Protein AF-A0A0G0YLF1-F1 (afdb_monomer)

Structure (mmCIF, N/CA/C/O backbone):
data_AF-A0A0G0YLF1-F1
#
_entry.id   AF-A0A0G0YLF1-F1
#
loop_
_atom_site.group_PDB
_atom_site.id
_atom_site.type_symbol
_atom_site.label_atom_id
_atom_site.label_alt_id
_atom_site.label_comp_id
_atom_site.label_asym_id
_atom_site.label_entity_id
_atom_site.label_seq_id
_atom_site.pdbx_PDB_ins_code
_atom_site.Cartn_x
_atom_site.Cartn_y
_atom_site.Cartn_z
_atom_site.occupancy
_atom_site.B_iso_or_equiv
_atom_site.auth_seq_id
_atom_site.auth_comp_id
_atom_site.auth_asym_id
_atom_site.auth_atom_id
_atom_site.pdbx_PDB_model_num
ATOM 1 N N . MET A 1 1 ? 3.697 -9.832 32.580 1.00 38.31 1 MET A N 1
ATOM 2 C CA . MET A 1 1 ? 2.593 -10.739 32.196 1.00 38.31 1 MET A CA 1
ATOM 3 C C . MET A 1 1 ? 3.202 -11.856 31.353 1.00 38.31 1 MET A C 1
ATOM 5 O O . MET A 1 1 ? 3.636 -11.582 30.245 1.00 38.31 1 MET A O 1
ATOM 9 N N . LYS A 1 2 ? 3.396 -13.063 31.906 1.00 32.56 2 LYS A N 1
ATOM 10 C CA . LYS A 1 2 ? 3.964 -14.202 31.157 1.00 32.56 2 LYS A CA 1
ATOM 11 C C . LYS A 1 2 ? 2.883 -14.736 30.212 1.00 32.56 2 LYS A C 1
ATOM 13 O O . LYS A 1 2 ? 1.853 -15.202 30.688 1.00 32.56 2 LYS A O 1
ATOM 18 N N . ILE A 1 3 ? 3.102 -14.642 28.903 1.00 41.75 3 ILE A N 1
ATOM 19 C CA . ILE A 1 3 ? 2.223 -15.249 27.898 1.00 41.75 3 ILE A CA 1
ATOM 20 C C . ILE A 1 3 ? 2.477 -16.760 27.949 1.00 41.75 3 ILE A C 1
ATOM 22 O O . ILE A 1 3 ? 3.560 -17.219 27.593 1.00 41.75 3 ILE A O 1
ATOM 26 N N . MET A 1 4 ? 1.515 -17.530 28.461 1.00 40.41 4 MET A N 1
ATOM 27 C CA . MET A 1 4 ? 1.579 -18.992 28.411 1.00 40.41 4 MET A CA 1
ATOM 28 C C . MET A 1 4 ? 1.277 -19.470 26.981 1.00 40.41 4 MET A C 1
ATOM 30 O O . MET A 1 4 ? 0.369 -18.928 26.344 1.00 40.41 4 MET A O 1
ATOM 34 N N . PRO A 1 5 ? 2.007 -20.464 26.446 1.00 47.06 5 PRO A N 1
ATOM 35 C CA . PRO A 1 5 ? 1.764 -20.965 25.101 1.00 47.06 5 PRO A CA 1
ATOM 36 C C . PRO A 1 5 ? 0.442 -21.739 25.060 1.00 47.06 5 PRO A C 1
ATOM 38 O O . PRO A 1 5 ? 0.290 -22.783 25.689 1.00 47.06 5 PRO A O 1
ATOM 41 N N . ASN A 1 6 ? -0.519 -21.209 24.307 1.00 60.34 6 ASN A N 1
ATOM 42 C CA . ASN A 1 6 ? -1.826 -21.824 24.115 1.00 60.34 6 ASN A CA 1
ATOM 43 C C . ASN A 1 6 ? -1.687 -23.057 23.195 1.00 60.34 6 ASN A C 1
ATOM 45 O O . ASN A 1 6 ? -1.236 -22.930 22.050 1.00 60.34 6 ASN A O 1
ATOM 49 N N . GLN A 1 7 ? -2.036 -24.244 23.702 1.00 57.00 7 GLN A N 1
ATOM 50 C CA . GLN A 1 7 ? -1.986 -25.534 22.996 1.00 57.00 7 GLN A CA 1
ATOM 51 C C . GLN A 1 7 ? -3.247 -25.775 22.147 1.00 57.00 7 GLN A C 1
ATOM 53 O O . GLN A 1 7 ? -3.892 -26.811 22.261 1.00 57.00 7 GLN A O 1
ATOM 58 N N . ASN A 1 8 ? -3.619 -24.826 21.286 1.00 60.19 8 ASN A N 1
ATOM 59 C CA . ASN A 1 8 ? -4.692 -25.053 20.316 1.00 60.19 8 ASN A CA 1
ATOM 60 C C . ASN A 1 8 ? -4.124 -25.429 18.948 1.00 60.19 8 ASN A C 1
ATO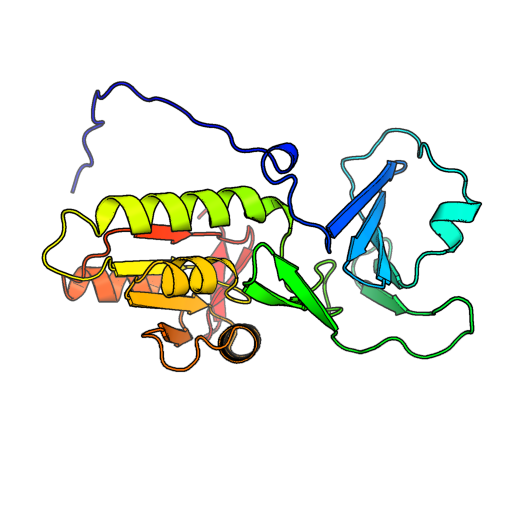M 62 O O . ASN A 1 8 ? -3.110 -24.882 18.516 1.00 60.19 8 ASN A O 1
ATOM 66 N N . ASN A 1 9 ? -4.808 -26.371 18.295 1.00 60.66 9 ASN A N 1
ATOM 67 C CA . ASN A 1 9 ? -4.531 -26.925 16.973 1.00 60.66 9 ASN A CA 1
ATOM 68 C C . ASN A 1 9 ? -4.180 -25.807 15.969 1.00 60.66 9 ASN A C 1
ATOM 70 O O . ASN A 1 9 ? -5.053 -25.069 15.508 1.00 60.66 9 ASN A O 1
ATOM 74 N N . ARG A 1 10 ? -2.884 -25.620 15.690 1.00 66.56 10 ARG A N 1
ATOM 75 C CA . ARG A 1 10 ? -2.397 -24.513 14.858 1.00 66.56 10 ARG A CA 1
ATOM 76 C C . ARG A 1 10 ? -2.585 -24.871 13.391 1.00 66.56 10 ARG A C 1
ATOM 78 O O . ARG A 1 10 ? -1.726 -25.508 12.791 1.00 66.56 10 ARG A O 1
ATOM 85 N N . GLN A 1 11 ? -3.694 -24.442 12.802 1.00 75.25 11 GLN A N 1
ATOM 86 C CA . GLN A 1 11 ? -3.837 -24.464 11.351 1.00 75.25 11 GLN A CA 1
ATOM 87 C C . GLN A 1 11 ? -3.086 -23.266 10.758 1.00 75.25 11 GLN A C 1
ATOM 89 O O . GLN A 1 11 ? -3.479 -22.118 10.961 1.00 75.25 11 GLN A O 1
ATOM 94 N N . ILE A 1 12 ? -2.005 -23.530 10.026 1.00 77.44 12 ILE A N 1
ATOM 95 C CA . ILE A 1 12 ? -1.283 -22.508 9.261 1.00 77.44 12 ILE A CA 1
ATOM 96 C C . ILE A 1 12 ? -1.930 -22.422 7.878 1.00 77.44 12 ILE A C 1
ATOM 98 O O . ILE A 1 12 ? -2.001 -23.420 7.162 1.00 77.44 12 ILE A O 1
ATOM 102 N N . LYS A 1 13 ? -2.410 -21.233 7.504 1.00 77.94 13 LYS A N 1
ATOM 103 C CA . LYS A 1 13 ? -2.852 -20.932 6.137 1.00 77.94 13 LYS A CA 1
ATOM 104 C C . LYS A 1 13 ? -1.801 -20.061 5.461 1.00 77.94 13 LYS A C 1
ATOM 106 O O . LYS A 1 13 ? -1.400 -19.046 6.022 1.00 77.94 13 LYS A O 1
ATOM 111 N N . ILE A 1 14 ? -1.376 -20.470 4.271 1.00 80.88 14 ILE A N 1
ATOM 112 C CA . ILE A 1 14 ? -0.457 -19.715 3.417 1.00 80.88 14 ILE A CA 1
ATOM 113 C C . ILE A 1 14 ? -1.285 -19.154 2.265 1.00 80.88 14 ILE A C 1
ATOM 115 O O . ILE A 1 14 ? -2.036 -19.899 1.640 1.00 80.88 14 ILE A O 1
ATOM 119 N N . PHE A 1 15 ? -1.158 -17.855 2.013 1.00 78.94 15 PHE A N 1
ATOM 120 C CA . PHE A 1 15 ? -1.841 -17.159 0.925 1.00 78.94 15 PHE A CA 1
ATOM 121 C C . PHE A 1 15 ? -0.838 -16.843 -0.186 1.00 78.94 15 PHE A C 1
ATOM 123 O O . PHE A 1 15 ? 0.311 -16.500 0.102 1.00 78.94 15 PHE A O 1
ATOM 130 N N . CYS A 1 16 ? -1.245 -16.956 -1.449 1.00 75.88 16 CYS A N 1
ATOM 131 C CA . CYS A 1 16 ? -0.395 -16.661 -2.600 1.00 75.88 16 CYS A CA 1
ATOM 132 C C . CYS A 1 16 ? -1.143 -15.792 -3.608 1.00 75.88 16 CYS A C 1
ATOM 134 O O . CYS A 1 16 ? -2.290 -16.078 -3.907 1.00 75.88 16 CYS A O 1
ATOM 136 N N . LEU A 1 17 ? -0.494 -14.804 -4.234 1.00 72.88 17 LEU A N 1
ATOM 137 C CA . LEU A 1 17 ? -1.168 -13.878 -5.164 1.00 72.88 17 LEU A CA 1
ATOM 138 C C . LEU A 1 17 ? -1.969 -14.566 -6.290 1.00 72.88 17 LEU A C 1
ATOM 140 O O . LEU A 1 17 ? -3.002 -14.052 -6.703 1.00 72.88 17 LEU A O 1
ATOM 144 N N . LYS A 1 18 ? -1.550 -15.758 -6.738 1.00 71.12 18 LYS A N 1
ATOM 145 C CA . LYS A 1 18 ? -2.303 -16.600 -7.692 1.00 71.12 18 LYS A CA 1
ATOM 146 C C . LYS A 1 18 ? -3.741 -16.928 -7.250 1.00 71.12 18 LYS A C 1
ATOM 148 O O . LYS A 1 18 ? -4.551 -17.349 -8.075 1.00 71.12 18 LYS A O 1
ATOM 153 N N . ASP A 1 19 ? -4.038 -16.760 -5.966 1.00 68.38 19 ASP A N 1
ATOM 154 C CA . ASP A 1 19 ? -5.351 -16.960 -5.363 1.00 68.38 19 ASP A CA 1
ATOM 155 C C . ASP A 1 19 ? -6.269 -15.733 -5.584 1.00 68.38 19 ASP A C 1
ATOM 157 O O . ASP A 1 19 ? -7.488 -15.870 -5.534 1.00 68.38 19 ASP A O 1
ATOM 161 N N . SER A 1 20 ? -5.714 -14.563 -5.936 1.00 71.38 20 SER A N 1
ATOM 162 C CA . SER A 1 20 ? -6.434 -13.334 -6.315 1.00 71.38 20 SER A CA 1
ATOM 163 C C . SER A 1 20 ? -6.420 -13.125 -7.835 1.00 71.38 20 SER A C 1
ATOM 165 O O . SER A 1 20 ? -5.831 -12.179 -8.356 1.00 71.38 20 SER A O 1
ATOM 167 N N . LYS A 1 21 ? -7.096 -14.016 -8.571 1.00 73.75 21 LYS A N 1
ATOM 168 C CA . LYS A 1 21 ? -7.142 -14.015 -10.052 1.00 73.75 21 LYS A CA 1
ATOM 169 C C . LYS A 1 21 ? -7.851 -12.805 -10.676 1.00 73.75 21 LYS A C 1
ATOM 171 O O . LYS A 1 21 ? -7.793 -12.624 -11.888 1.00 73.75 21 LYS A O 1
ATOM 176 N N . ASP A 1 22 ? -8.517 -11.990 -9.864 1.00 83.62 22 ASP A N 1
ATOM 177 C CA . ASP A 1 22 ? -9.385 -10.902 -10.324 1.00 83.62 22 ASP A CA 1
ATOM 178 C C . ASP A 1 22 ? -8.664 -9.555 -10.474 1.00 83.62 22 ASP A C 1
ATOM 180 O O . ASP A 1 22 ? -9.296 -8.556 -10.827 1.00 83.62 22 ASP A O 1
ATOM 184 N N . PHE A 1 23 ? -7.357 -9.484 -10.195 1.00 92.31 23 PHE A N 1
ATOM 185 C CA . PHE A 1 23 ? -6.623 -8.221 -10.242 1.00 92.31 23 PHE A CA 1
ATOM 186 C C . PHE A 1 23 ? -6.224 -7.839 -11.670 1.00 92.31 23 PHE A C 1
ATOM 188 O O . PHE A 1 23 ? -5.067 -7.918 -12.050 1.00 92.31 23 PHE A O 1
ATOM 195 N N . ARG A 1 24 ? -7.203 -7.383 -12.457 1.00 92.50 24 ARG A N 1
ATOM 196 C CA . ARG A 1 24 ? -7.026 -7.042 -13.880 1.00 92.50 24 ARG A CA 1
ATOM 197 C C . ARG A 1 24 ? -6.024 -5.921 -14.138 1.00 92.50 24 ARG A C 1
ATOM 199 O O . ARG A 1 24 ? -5.347 -5.948 -15.159 1.00 92.50 24 ARG A O 1
ATOM 206 N N . ASP A 1 25 ? -5.916 -4.967 -13.219 1.00 95.81 25 ASP A N 1
ATOM 207 C CA . ASP A 1 25 ? -4.983 -3.854 -13.379 1.00 95.81 25 ASP A CA 1
ATOM 208 C C . ASP A 1 25 ? -3.547 -4.222 -12.971 1.00 95.81 25 ASP A C 1
ATOM 210 O O . ASP A 1 25 ? -2.652 -3.400 -13.126 1.00 95.81 25 ASP A O 1
ATOM 214 N N . TYR A 1 26 ? -3.273 -5.426 -12.461 1.00 96.38 26 TYR A N 1
ATOM 215 C CA . TYR A 1 26 ? -1.907 -5.864 -12.173 1.00 96.38 26 TYR A CA 1
ATOM 216 C C . TYR A 1 26 ? -1.573 -7.176 -12.871 1.00 96.38 26 TYR A C 1
ATOM 218 O O . TYR A 1 26 ? -2.315 -8.150 -12.798 1.00 96.38 26 TYR A O 1
ATOM 226 N N . GLU A 1 27 ? -0.391 -7.236 -13.474 1.00 95.06 27 GLU A N 1
ATOM 227 C CA . GLU A 1 27 ? 0.108 -8.461 -14.086 1.00 95.06 27 GLU A CA 1
ATOM 228 C C . GLU A 1 27 ? 1.621 -8.567 -13.903 1.00 95.06 27 GLU A C 1
ATOM 230 O O . GLU A 1 27 ? 2.354 -7.612 -14.160 1.00 95.06 27 GLU A O 1
ATOM 235 N N . LEU A 1 28 ? 2.106 -9.737 -13.487 1.00 95.38 28 LEU A N 1
ATOM 236 C CA . LEU A 1 28 ? 3.524 -10.075 -13.578 1.00 95.38 28 LEU A CA 1
ATOM 237 C C . LEU A 1 28 ? 3.761 -10.729 -14.943 1.00 95.38 28 LEU A C 1
ATOM 239 O O . LEU A 1 28 ? 3.344 -11.864 -15.154 1.00 95.38 28 LEU A O 1
ATOM 243 N N . LEU A 1 29 ? 4.405 -10.002 -15.855 1.00 96.69 29 LEU A N 1
ATOM 244 C CA . LEU A 1 29 ? 4.580 -10.408 -17.252 1.00 96.69 29 LEU A CA 1
ATOM 245 C C . LEU A 1 29 ? 5.758 -11.371 -17.426 1.00 96.69 29 LEU A C 1
ATOM 247 O O . LEU A 1 29 ? 5.640 -12.376 -18.119 1.00 96.69 29 LEU A O 1
ATOM 251 N N . ASP A 1 30 ? 6.899 -11.058 -16.810 1.00 98.12 30 ASP A N 1
ATOM 252 C CA . ASP A 1 30 ? 8.111 -11.879 -16.881 1.00 98.12 30 ASP A CA 1
ATOM 253 C C . ASP A 1 30 ? 9.044 -11.577 -15.704 1.00 98.12 30 ASP A C 1
ATOM 255 O O . ASP A 1 30 ? 8.975 -10.519 -15.069 1.00 98.12 30 ASP A O 1
ATOM 259 N N . THR A 1 31 ? 9.946 -12.508 -15.418 1.00 97.94 31 THR A N 1
ATOM 260 C CA . THR A 1 31 ? 11.012 -12.340 -14.429 1.00 97.94 31 THR A CA 1
ATOM 261 C C . THR A 1 31 ? 12.287 -12.993 -14.929 1.00 97.94 31 THR A C 1
ATOM 263 O O . THR A 1 31 ? 12.246 -14.011 -15.614 1.00 97.94 31 THR A O 1
ATOM 266 N N . GLY A 1 32 ? 13.427 -12.431 -14.554 1.00 97.56 32 GLY A N 1
ATOM 267 C CA . GLY A 1 32 ? 14.721 -13.028 -14.836 1.00 97.56 32 GLY A CA 1
ATOM 268 C C . GLY A 1 32 ? 15.841 -12.003 -14.859 1.00 97.56 32 GLY A C 1
ATOM 269 O O . GLY A 1 32 ? 15.611 -10.795 -14.948 1.00 97.56 32 GLY A O 1
ATOM 270 N N . ASP A 1 33 ? 17.067 -12.506 -14.774 1.00 96.62 33 ASP A N 1
ATOM 271 C CA . ASP A 1 33 ? 18.310 -11.746 -14.721 1.00 96.62 33 ASP A CA 1
ATOM 272 C C . ASP A 1 33 ? 18.273 -10.628 -13.654 1.00 96.62 33 ASP A C 1
ATOM 274 O O . ASP A 1 33 ? 18.774 -9.524 -13.867 1.00 96.62 33 ASP A O 1
ATOM 278 N N . GLY A 1 34 ? 17.664 -10.914 -12.497 1.00 95.44 34 GLY A N 1
ATOM 279 C CA . GLY A 1 34 ? 17.545 -9.993 -11.363 1.00 95.44 34 GLY A CA 1
ATOM 280 C C . GLY A 1 34 ? 16.494 -8.890 -11.535 1.00 95.44 34 GLY A C 1
ATOM 281 O O . GLY A 1 34 ? 16.509 -7.902 -10.795 1.00 95.44 34 GLY A O 1
ATOM 282 N N . GLU A 1 35 ? 15.596 -9.014 -12.513 1.00 96.06 35 GLU A N 1
ATOM 283 C CA . GLU A 1 35 ? 14.547 -8.038 -12.806 1.00 96.06 35 GLU A CA 1
ATOM 284 C C . GLU A 1 35 ? 13.167 -8.695 -12.907 1.00 96.06 35 GLU A C 1
ATOM 286 O O . GLU A 1 35 ? 13.022 -9.899 -13.133 1.00 96.06 35 GLU A O 1
ATOM 291 N N . LYS A 1 36 ? 12.132 -7.867 -12.781 1.00 97.06 36 LYS A N 1
ATOM 292 C CA . LYS A 1 36 ? 10.752 -8.223 -13.097 1.00 97.06 36 LYS A CA 1
ATOM 293 C C . LYS A 1 36 ? 10.113 -7.194 -14.018 1.00 97.06 36 LYS A C 1
ATOM 295 O O . LYS A 1 36 ? 10.380 -5.996 -13.883 1.00 97.06 36 LYS A O 1
ATOM 300 N N . LEU A 1 37 ? 9.284 -7.689 -14.929 1.00 97.75 37 LEU A N 1
ATOM 301 C CA . LEU A 1 37 ? 8.464 -6.924 -15.857 1.00 97.75 37 LEU A CA 1
ATOM 302 C C . LEU A 1 37 ? 7.009 -7.032 -15.399 1.00 97.75 37 LEU A C 1
ATOM 304 O O . LEU A 1 37 ? 6.465 -8.129 -15.301 1.00 97.75 37 LEU A O 1
ATOM 308 N N . GLU A 1 38 ? 6.386 -5.904 -15.086 1.00 97.38 38 GLU A N 1
ATOM 309 C CA . GLU A 1 38 ? 5.057 -5.869 -14.473 1.00 97.38 38 GLU A CA 1
ATOM 310 C C . GLU A 1 38 ? 4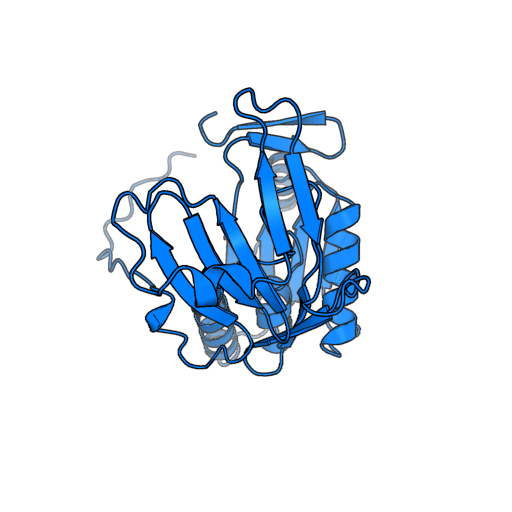.168 -4.822 -15.139 1.00 97.38 38 GLU A C 1
ATOM 312 O O . GLU A 1 38 ? 4.616 -3.712 -15.423 1.00 97.38 38 GLU A O 1
ATOM 317 N N . ARG A 1 39 ? 2.889 -5.145 -15.324 1.00 96.31 39 ARG A N 1
ATOM 318 C CA . ARG A 1 39 ? 1.848 -4.201 -15.725 1.00 96.31 39 ARG A CA 1
ATOM 319 C C . ARG A 1 39 ? 1.162 -3.626 -14.493 1.00 96.31 39 ARG A C 1
ATOM 321 O O . ARG A 1 39 ? 0.797 -4.360 -13.579 1.00 96.31 39 ARG A O 1
ATOM 328 N N . PHE A 1 40 ? 0.969 -2.315 -14.503 1.00 96.25 40 PHE A N 1
ATOM 329 C CA . PHE A 1 40 ? 0.200 -1.556 -13.528 1.00 96.25 40 PHE A CA 1
ATOM 330 C C . PHE A 1 40 ? -0.793 -0.661 -14.281 1.00 96.25 40 PHE A C 1
ATOM 332 O O . PHE A 1 40 ? -0.469 0.464 -14.665 1.00 96.25 40 PHE A O 1
ATOM 339 N N . GLY A 1 41 ? -1.996 -1.172 -14.516 1.00 94.62 41 GLY A N 1
ATOM 340 C CA . GLY A 1 41 ? -3.032 -0.550 -15.324 1.00 94.62 41 GLY A CA 1
ATOM 341 C C . GLY A 1 41 ? -2.555 -0.396 -16.764 1.00 94.62 41 GLY A C 1
ATOM 342 O O . GLY A 1 41 ? -2.253 -1.372 -17.451 1.00 94.62 41 GLY A O 1
ATOM 343 N N . LEU A 1 42 ? -2.446 0.854 -17.206 1.00 90.94 42 LEU A N 1
ATOM 344 C CA . LEU A 1 42 ? -2.037 1.192 -18.570 1.00 90.94 42 LEU A CA 1
ATOM 345 C C . LEU A 1 42 ? -0.525 1.094 -18.809 1.00 90.94 42 LEU A C 1
ATOM 347 O O . LEU A 1 42 ? -0.114 1.099 -19.964 1.00 90.94 42 LEU A O 1
ATOM 351 N N . TYR A 1 43 ? 0.289 1.012 -17.753 1.00 94.00 43 TYR A N 1
ATOM 352 C CA . TYR A 1 43 ? 1.741 1.146 -17.861 1.00 94.00 43 TYR A CA 1
ATOM 353 C C . TYR A 1 43 ? 2.483 -0.144 -17.528 1.00 94.00 43 TYR A C 1
ATOM 355 O O . TYR A 1 43 ? 2.077 -0.903 -16.645 1.00 94.00 43 TYR A O 1
ATOM 363 N N . ILE A 1 44 ? 3.612 -0.359 -18.192 1.00 95.00 44 ILE A N 1
ATOM 364 C CA . ILE A 1 44 ? 4.524 -1.479 -17.976 1.00 95.00 44 ILE A CA 1
ATOM 365 C C . ILE A 1 44 ? 5.815 -0.971 -17.330 1.00 95.00 44 ILE A C 1
ATOM 367 O O . ILE A 1 44 ? 6.412 0.013 -17.764 1.00 95.00 44 ILE A O 1
ATOM 371 N N . PHE A 1 45 ? 6.283 -1.666 -16.298 1.00 95.44 45 PHE A N 1
ATOM 372 C CA . PHE A 1 45 ? 7.464 -1.287 -15.537 1.00 95.44 45 PHE A CA 1
ATOM 373 C C . PHE A 1 45 ? 8.480 -2.414 -15.420 1.00 95.44 45 PHE A C 1
ATOM 375 O O . PHE A 1 45 ? 8.133 -3.556 -15.127 1.00 95.44 45 PHE A O 1
ATOM 382 N N . VAL A 1 46 ? 9.758 -2.053 -15.543 1.00 95.81 46 VAL A N 1
ATOM 383 C CA . VAL A 1 46 ? 10.892 -2.895 -15.157 1.00 95.81 46 VAL A CA 1
ATOM 384 C C . VAL A 1 46 ? 11.380 -2.478 -13.776 1.00 95.81 46 VAL A C 1
ATOM 386 O O . VAL A 1 46 ? 11.742 -1.316 -13.550 1.00 95.81 46 VAL A O 1
ATOM 389 N N . ARG A 1 47 ? 11.425 -3.430 -12.843 1.00 95.25 47 ARG A N 1
ATOM 390 C CA . ARG A 1 47 ? 11.905 -3.207 -11.473 1.00 95.25 47 ARG A CA 1
ATOM 391 C C . ARG A 1 47 ? 12.954 -4.244 -11.067 1.00 95.25 47 ARG A C 1
ATOM 393 O O . ARG A 1 47 ? 12.886 -5.376 -11.542 1.00 95.25 47 ARG A O 1
ATOM 400 N N . PRO A 1 48 ? 13.890 -3.895 -10.164 1.00 93.19 48 PRO A N 1
ATOM 401 C CA . PRO A 1 48 ? 14.780 -4.874 -9.553 1.00 93.19 48 PRO A CA 1
ATOM 402 C C . PRO A 1 48 ? 13.994 -5.957 -8.815 1.00 93.19 48 PRO A C 1
ATOM 404 O O . PRO A 1 48 ? 13.037 -5.657 -8.091 1.00 93.19 48 PRO A O 1
ATOM 407 N N . TYR A 1 49 ? 14.423 -7.198 -9.000 1.00 93.50 49 TYR A N 1
ATOM 408 C CA . TYR A 1 49 ? 13.940 -8.362 -8.279 1.00 93.50 49 TYR A CA 1
ATOM 409 C C . TYR A 1 49 ? 15.088 -9.361 -8.142 1.00 93.50 49 TYR A C 1
ATOM 411 O O . TYR A 1 49 ? 15.277 -10.244 -8.974 1.00 93.50 49 TYR A O 1
ATOM 419 N N . GLU A 1 50 ? 15.902 -9.151 -7.110 1.00 92.50 50 GLU A N 1
ATOM 420 C CA . GLU A 1 50 ? 17.224 -9.766 -6.966 1.00 92.50 50 GLU A CA 1
ATOM 421 C C . GLU A 1 50 ? 17.180 -11.303 -6.868 1.00 92.50 50 GLU A C 1
ATOM 423 O O . GLU A 1 50 ? 18.142 -11.969 -7.244 1.00 92.50 50 GLU A O 1
ATOM 428 N N . ASP A 1 51 ? 16.045 -11.859 -6.439 1.00 94.00 51 ASP A N 1
ATOM 429 C CA . ASP A 1 51 ? 15.832 -13.302 -6.309 1.00 94.00 51 ASP A CA 1
ATOM 430 C C . ASP A 1 51 ? 15.546 -14.002 -7.653 1.00 94.00 51 ASP A C 1
ATOM 432 O O . ASP A 1 51 ? 15.665 -15.226 -7.746 1.00 94.00 51 ASP A O 1
ATOM 436 N N . ALA A 1 52 ? 15.210 -13.258 -8.717 1.00 95.25 52 ALA A N 1
ATOM 437 C CA . ALA A 1 52 ? 14.979 -13.810 -10.055 1.00 95.25 52 ALA A CA 1
ATOM 438 C C . ALA A 1 52 ? 16.290 -14.094 -10.798 1.00 95.25 52 ALA A C 1
ATOM 440 O O . ALA A 1 52 ? 16.608 -13.482 -11.817 1.00 95.25 52 ALA A O 1
ATOM 441 N N . VAL A 1 53 ? 17.062 -15.045 -10.278 1.00 96.75 53 VAL A N 1
ATOM 442 C CA . VAL A 1 53 ? 18.381 -15.443 -10.803 1.00 96.75 53 VAL A CA 1
ATOM 443 C C . VAL A 1 53 ? 18.318 -16.254 -12.106 1.00 96.75 53 VAL A C 1
ATOM 445 O O . VAL A 1 53 ? 19.348 -16.516 -12.726 1.00 96.75 53 VAL A O 1
ATOM 448 N N . TRP A 1 54 ? 17.124 -16.679 -12.522 1.00 97.62 54 TRP A N 1
ATOM 449 C CA . TRP A 1 54 ? 16.881 -17.395 -13.777 1.00 97.62 54 TRP A CA 1
ATOM 450 C C . TRP A 1 54 ? 16.880 -16.455 -14.987 1.00 97.62 54 TRP A C 1
ATOM 452 O O . TRP A 1 54 ? 16.898 -15.238 -14.844 1.00 97.62 54 TRP A O 1
ATOM 462 N N . LYS A 1 55 ? 16.865 -17.014 -16.201 1.00 97.94 55 LYS A N 1
ATOM 463 C CA . LYS A 1 55 ? 16.799 -16.226 -17.438 1.00 97.94 55 LYS A CA 1
ATOM 464 C C . LYS A 1 55 ? 15.398 -15.697 -17.705 1.00 97.94 55 LYS A C 1
ATOM 466 O O . LYS A 1 55 ? 14.420 -16.392 -17.442 1.00 97.94 55 LYS A O 1
ATOM 471 N N . LYS A 1 56 ? 15.340 -14.487 -18.269 1.00 98.12 56 LYS A N 1
ATOM 472 C CA . LYS A 1 56 ? 14.111 -13.901 -18.818 1.00 98.12 56 LYS A CA 1
ATOM 473 C C . LYS A 1 56 ? 13.521 -14.833 -19.868 1.00 98.12 56 LYS A C 1
ATOM 475 O O . LYS A 1 56 ? 14.265 -15.423 -20.656 1.00 98.12 56 LYS A O 1
ATOM 480 N N . THR A 1 57 ? 12.202 -14.970 -19.860 1.00 97.88 57 THR A N 1
ATOM 481 C CA . THR A 1 57 ? 11.498 -15.873 -20.778 1.00 97.88 57 THR A CA 1
ATOM 482 C C . THR A 1 57 ? 10.941 -15.139 -21.991 1.00 97.88 57 THR A C 1
ATOM 484 O O . THR A 1 57 ? 10.887 -15.711 -23.080 1.00 97.88 57 THR A O 1
ATOM 487 N N . LEU A 1 58 ? 10.584 -13.861 -21.834 1.00 97.94 58 LEU A N 1
ATOM 488 C CA . LEU A 1 58 ? 10.165 -13.004 -22.934 1.00 97.94 58 LEU A CA 1
ATOM 489 C C . LEU A 1 58 ? 11.378 -12.444 -23.692 1.00 97.94 58 LEU A C 1
ATOM 491 O O . LEU A 1 58 ? 12.426 -12.184 -23.090 1.00 97.94 58 LEU A O 1
ATOM 495 N N . PRO A 1 59 ? 11.246 -12.207 -25.011 1.00 97.38 59 PRO A N 1
ATOM 496 C CA . PRO A 1 59 ? 12.313 -11.603 -25.792 1.00 97.38 59 PRO A CA 1
ATOM 497 C C . PRO A 1 59 ? 12.568 -10.158 -25.347 1.00 97.38 59 PRO A C 1
ATOM 499 O O . PRO A 1 59 ? 11.678 -9.467 -24.848 1.00 97.38 59 PRO A O 1
ATOM 502 N N . GLU A 1 60 ? 13.786 -9.672 -25.587 1.00 96.06 60 GLU A N 1
ATOM 503 C CA . GLU A 1 60 ? 14.216 -8.317 -25.211 1.00 96.06 60 GLU A CA 1
ATOM 504 C C . GLU A 1 60 ? 13.291 -7.221 -25.772 1.00 96.06 60 GLU A C 1
ATOM 506 O O . GLU A 1 60 ? 13.070 -6.198 -25.127 1.00 96.06 60 GLU A O 1
ATOM 511 N N . SER A 1 61 ? 12.679 -7.464 -26.935 1.00 95.31 61 SER A N 1
ATOM 512 C CA . SER A 1 61 ? 11.693 -6.568 -27.539 1.00 95.31 61 SER A CA 1
ATOM 513 C C . SER A 1 61 ? 10.482 -6.300 -26.644 1.00 95.31 61 SER A C 1
ATOM 515 O O . SER A 1 61 ? 9.974 -5.188 -26.677 1.00 95.31 61 SER A O 1
ATOM 517 N N . GLU A 1 62 ? 10.027 -7.265 -25.836 1.00 95.69 62 GLU A N 1
ATOM 518 C CA . GLU A 1 62 ? 8.919 -7.046 -24.891 1.00 95.69 62 GLU A CA 1
ATOM 519 C C . GLU A 1 62 ? 9.363 -6.209 -23.690 1.00 95.69 62 GLU A C 1
ATOM 521 O O . GLU A 1 62 ? 8.648 -5.313 -23.253 1.00 95.69 62 GLU A O 1
ATOM 526 N N . TRP A 1 63 ? 10.577 -6.441 -23.189 1.00 95.94 63 TRP A N 1
ATOM 527 C CA . TRP A 1 63 ? 11.146 -5.663 -22.086 1.00 95.94 63 TRP A CA 1
ATOM 528 C C . TRP A 1 63 ? 11.408 -4.202 -22.478 1.00 95.94 63 TRP A C 1
ATOM 530 O O . TRP A 1 63 ? 11.266 -3.304 -21.647 1.00 95.94 63 TRP A O 1
ATOM 540 N N . ASN A 1 64 ? 11.749 -3.951 -23.745 1.00 92.50 64 ASN A N 1
ATOM 541 C CA . ASN A 1 64 ? 11.974 -2.609 -24.284 1.00 92.50 64 ASN A CA 1
ATOM 542 C C . ASN A 1 64 ? 10.689 -1.778 -24.448 1.00 92.50 64 ASN A C 1
ATOM 544 O O . ASN A 1 64 ? 10.793 -0.563 -24.594 1.00 92.50 64 ASN A O 1
ATOM 548 N N . LYS A 1 65 ? 9.500 -2.397 -24.369 1.00 91.94 65 LYS A N 1
ATOM 549 C CA . LYS A 1 65 ? 8.200 -1.696 -24.351 1.00 91.94 65 LYS A CA 1
ATOM 550 C C . LYS A 1 65 ? 7.853 -1.091 -22.988 1.00 91.94 65 LYS A C 1
ATOM 552 O O . LYS A 1 65 ? 6.807 -0.472 -22.846 1.00 91.94 65 LYS A O 1
ATOM 557 N N . ALA A 1 66 ? 8.675 -1.309 -21.959 1.00 93.69 66 ALA A N 1
ATOM 558 C CA . ALA A 1 66 ? 8.387 -0.797 -20.628 1.00 93.69 66 ALA A CA 1
ATOM 559 C C . ALA A 1 66 ? 8.379 0.739 -20.596 1.00 93.69 66 ALA A C 1
ATOM 561 O O . ALA A 1 66 ? 9.381 1.386 -20.902 1.00 93.69 66 ALA A O 1
ATOM 562 N N . ASP A 1 67 ? 7.274 1.301 -20.117 1.00 92.69 67 ASP A N 1
ATOM 563 C CA . ASP A 1 67 ? 7.068 2.734 -19.915 1.00 92.69 67 ASP A CA 1
ATOM 564 C C . ASP A 1 67 ? 8.012 3.317 -18.850 1.00 92.69 67 ASP A C 1
ATOM 566 O O . ASP A 1 67 ? 8.399 4.491 -18.871 1.00 92.69 67 ASP A O 1
ATOM 570 N N . GLY A 1 68 ? 8.411 2.499 -17.877 1.00 92.06 68 GLY A N 1
ATOM 571 C CA . GLY A 1 68 ? 9.325 2.936 -16.834 1.00 92.06 68 GLY A CA 1
ATOM 572 C C . GLY A 1 68 ? 10.287 1.861 -16.369 1.00 92.06 68 GLY A C 1
ATOM 573 O O . GLY A 1 68 ? 9.926 0.703 -16.188 1.00 92.06 68 GLY A O 1
ATOM 574 N N . LYS A 1 69 ? 11.522 2.264 -16.078 1.00 93.00 69 LYS A N 1
ATOM 575 C CA . LYS A 1 69 ? 12.506 1.407 -15.414 1.00 93.00 69 LYS A CA 1
ATOM 576 C C . LYS A 1 69 ? 13.013 2.065 -14.143 1.00 93.00 69 LYS A C 1
ATOM 578 O O . LYS A 1 69 ? 13.539 3.183 -14.181 1.00 93.00 69 LYS A O 1
ATOM 583 N N . PHE A 1 70 ? 12.883 1.366 -13.019 1.00 92.31 70 PHE A N 1
ATOM 584 C CA . PHE A 1 70 ? 13.556 1.777 -11.795 1.00 92.31 70 PHE A CA 1
ATOM 585 C C . PHE A 1 70 ? 15.036 1.415 -11.896 1.00 92.31 70 PHE A C 1
ATOM 587 O O . PHE A 1 70 ? 15.388 0.276 -12.201 1.00 92.31 70 PHE A O 1
ATOM 594 N N . TRP A 1 71 ? 15.908 2.384 -11.645 1.00 84.25 71 TRP A N 1
ATOM 595 C CA . TRP A 1 71 ? 17.351 2.184 -11.648 1.00 84.25 71 TRP A CA 1
ATOM 596 C C . TRP A 1 71 ? 17.928 2.526 -10.276 1.00 84.25 71 TRP A C 1
ATOM 598 O O . TRP A 1 71 ? 17.485 3.469 -9.618 1.00 84.25 71 TRP A O 1
ATOM 608 N N . SER A 1 72 ? 18.955 1.790 -9.868 1.00 77.00 72 SER A N 1
ATOM 609 C CA . SER A 1 72 ? 19.827 2.138 -8.748 1.00 77.00 72 SER A CA 1
ATOM 610 C C . SER A 1 72 ? 21.279 2.127 -9.222 1.00 77.00 72 SER A C 1
ATOM 612 O O . SER A 1 72 ? 21.661 1.357 -10.108 1.00 77.00 72 SER A O 1
ATOM 614 N N . SER A 1 73 ? 22.109 3.024 -8.692 1.00 67.31 73 SER A N 1
ATOM 615 C CA . SER A 1 73 ? 23.550 2.949 -8.918 1.00 67.31 73 SER A CA 1
ATOM 616 C C . SER A 1 73 ? 24.120 1.730 -8.190 1.00 67.31 73 SER A C 1
ATOM 618 O O . SER A 1 73 ? 23.653 1.368 -7.112 1.00 67.31 73 SER A O 1
ATOM 620 N N . LYS A 1 74 ? 25.190 1.132 -8.735 1.00 56.62 74 LYS A N 1
ATOM 621 C CA . LYS A 1 74 ? 25.896 -0.019 -8.129 1.00 56.62 74 LYS A CA 1
ATOM 622 C C . LYS A 1 74 ? 26.369 0.220 -6.682 1.00 56.62 74 LYS A C 1
ATOM 624 O O . LYS A 1 74 ? 26.675 -0.733 -5.983 1.00 56.62 74 LYS A O 1
ATOM 629 N N . GLN A 1 75 ? 26.445 1.479 -6.247 1.00 53.91 75 GLN A N 1
ATOM 630 C CA . GLN A 1 75 ? 26.877 1.900 -4.907 1.00 53.91 75 GLN A CA 1
ATOM 631 C C . GLN A 1 75 ? 25.716 2.457 -4.058 1.00 53.91 75 GLN A C 1
ATOM 633 O O . GLN A 1 75 ? 25.953 3.053 -3.013 1.00 53.91 75 GLN A O 1
ATOM 638 N N . GLY A 1 76 ? 24.463 2.339 -4.516 1.00 52.69 76 GLY A N 1
ATOM 639 C CA . GLY A 1 76 ? 23.253 2.726 -3.773 1.00 52.69 76 GLY A CA 1
ATOM 640 C C . GLY A 1 76 ? 23.035 4.232 -3.567 1.00 52.69 76 GLY A C 1
ATOM 641 O O . GLY A 1 76 ? 21.956 4.636 -3.149 1.00 52.69 76 GLY A O 1
ATOM 642 N N . ALA A 1 77 ? 24.015 5.080 -3.892 1.00 54.75 77 ALA A N 1
ATOM 643 C CA . ALA A 1 77 ? 23.963 6.520 -3.625 1.00 54.75 77 ALA A CA 1
ATOM 644 C C . ALA A 1 77 ? 22.931 7.296 -4.468 1.00 54.75 77 ALA A C 1
ATOM 646 O O . ALA A 1 77 ? 22.578 8.422 -4.122 1.00 54.75 77 ALA A O 1
ATOM 647 N N . LYS A 1 78 ? 22.467 6.736 -5.594 1.00 63.94 78 LYS A N 1
ATOM 648 C CA . LYS A 1 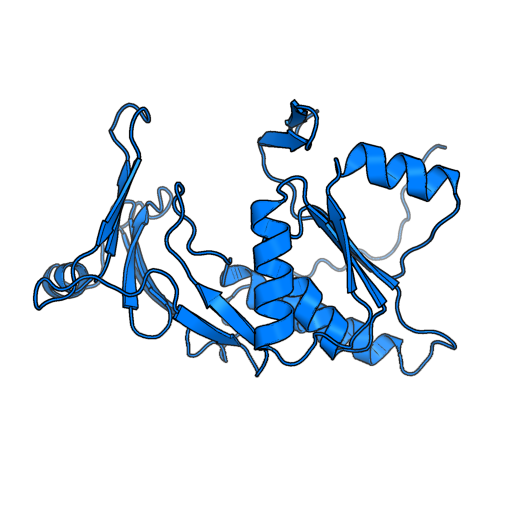78 ? 21.440 7.347 -6.453 1.00 63.94 78 LYS A CA 1
ATOM 649 C C . LYS A 1 78 ? 20.480 6.274 -6.951 1.00 63.94 78 LYS A C 1
ATOM 651 O O . LYS A 1 78 ? 20.925 5.241 -7.445 1.00 63.94 78 LYS A O 1
ATOM 65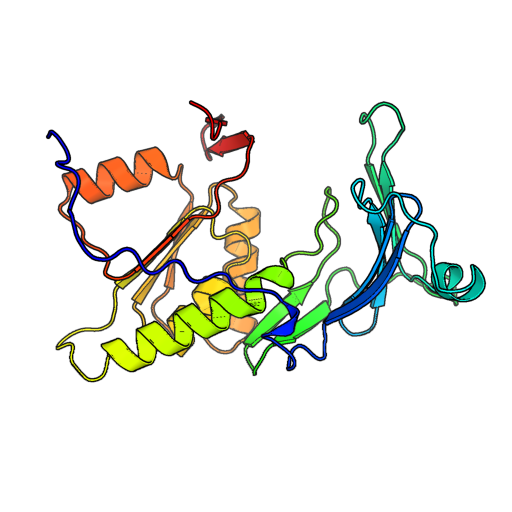6 N N . ALA A 1 79 ? 19.185 6.538 -6.853 1.00 79.50 79 ALA A N 1
ATOM 657 C CA . ALA A 1 79 ? 18.138 5.692 -7.405 1.00 79.50 79 ALA A CA 1
ATOM 658 C C . ALA A 1 79 ? 16.996 6.560 -7.936 1.00 79.50 79 ALA A C 1
ATOM 660 O O . ALA A 1 79 ? 16.835 7.708 -7.517 1.00 79.50 79 ALA A O 1
ATOM 661 N N . GLY A 1 80 ? 16.217 6.028 -8.872 1.00 85.31 80 GLY A N 1
ATOM 662 C CA . GLY A 1 80 ? 15.043 6.725 -9.374 1.00 85.31 80 GLY A CA 1
ATOM 663 C C . GLY A 1 80 ? 14.387 6.037 -10.558 1.00 85.31 80 GLY A C 1
ATOM 664 O O . GLY A 1 80 ? 14.792 4.964 -10.999 1.00 85.31 80 GLY A O 1
ATOM 665 N N . TRP A 1 81 ? 13.368 6.697 -11.092 1.00 88.81 81 TRP A N 1
ATOM 666 C CA . TRP A 1 81 ? 12.611 6.223 -12.241 1.00 88.81 81 TRP A CA 1
ATOM 667 C C . TRP A 1 81 ? 13.111 6.874 -13.528 1.00 88.81 81 TRP A C 1
ATOM 669 O O . TRP A 1 81 ? 13.257 8.094 -13.599 1.00 88.81 81 TRP A O 1
ATOM 679 N N . LYS A 1 82 ? 13.362 6.060 -14.555 1.00 84.50 82 LYS A N 1
ATOM 680 C CA . LYS A 1 82 ? 13.484 6.517 -15.943 1.00 84.50 82 LYS A CA 1
ATOM 681 C C . LYS A 1 82 ? 12.160 6.220 -16.631 1.00 84.50 82 LYS A C 1
ATOM 683 O O . LYS A 1 82 ? 11.855 5.055 -16.844 1.00 84.50 82 LYS A O 1
ATOM 688 N N . MET A 1 83 ? 11.399 7.272 -16.912 1.00 82.88 83 MET A N 1
ATOM 689 C CA . MET A 1 83 ? 10.042 7.221 -17.459 1.00 82.88 83 MET A CA 1
ATOM 690 C C . MET A 1 83 ? 10.075 7.701 -18.912 1.00 82.88 83 MET A C 1
ATOM 692 O O . MET A 1 83 ? 10.570 8.804 -19.154 1.00 82.88 83 MET A O 1
ATOM 696 N N . LYS A 1 84 ? 9.585 6.896 -19.855 1.00 71.25 84 LYS A N 1
ATOM 697 C CA . LYS A 1 84 ? 9.389 7.245 -21.271 1.00 71.25 84 LYS A CA 1
ATOM 698 C C . LYS A 1 84 ? 8.277 6.355 -21.830 1.00 71.25 84 LYS A C 1
ATOM 700 O O . LYS A 1 84 ? 8.418 5.146 -21.722 1.00 71.25 84 LYS A O 1
ATOM 705 N N . ASN A 1 85 ? 7.235 6.906 -22.453 1.00 63.62 85 ASN 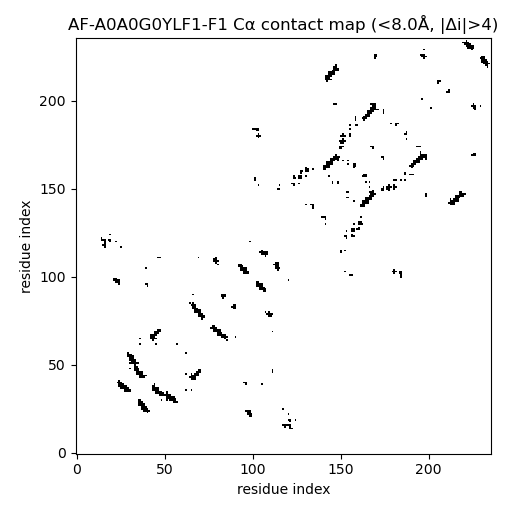A N 1
ATOM 706 C CA . ASN A 1 85 ? 6.402 6.073 -23.334 1.00 63.62 85 ASN A CA 1
ATOM 707 C C . ASN A 1 85 ? 7.120 5.841 -24.681 1.00 63.62 85 ASN A C 1
ATOM 709 O O . ASN A 1 85 ? 8.140 6.481 -24.966 1.00 63.62 85 ASN A O 1
ATOM 713 N N . GLU A 1 86 ? 6.590 4.944 -25.517 1.00 56.53 86 GLU A N 1
ATOM 714 C CA . GLU A 1 86 ? 7.126 4.642 -26.859 1.00 56.53 86 GLU A CA 1
ATOM 715 C C . GLU A 1 86 ? 7.276 5.898 -27.745 1.00 56.53 86 GLU A C 1
ATOM 717 O O . GLU A 1 86 ? 8.135 5.944 -28.625 1.00 56.53 86 GLU A O 1
ATOM 722 N N . GLN A 1 87 ? 6.483 6.941 -27.483 1.00 61.72 87 GLN A N 1
ATOM 723 C CA . GLN A 1 87 ? 6.450 8.210 -28.213 1.00 61.72 87 GLN A CA 1
ATOM 724 C C . GLN A 1 87 ? 7.327 9.314 -27.579 1.00 61.72 87 GLN A C 1
ATOM 726 O O . GLN A 1 87 ? 7.428 10.412 -28.124 1.00 61.72 87 GLN A O 1
ATOM 731 N N . GLY A 1 88 ? 8.000 9.044 -26.454 1.00 62.84 88 GLY A N 1
ATOM 732 C CA . GLY A 1 88 ? 8.872 9.996 -25.755 1.00 62.84 88 GLY A CA 1
ATOM 733 C C . GLY A 1 88 ? 8.160 11.050 -24.893 1.00 62.84 88 GLY A C 1
ATOM 734 O O . GLY A 1 88 ? 8.805 11.993 -24.430 1.00 62.84 88 GLY A O 1
ATOM 735 N N . GLU A 1 89 ? 6.861 10.908 -24.651 1.00 67.38 89 GLU A N 1
ATOM 736 C CA . GLU A 1 89 ? 6.050 11.812 -23.838 1.00 67.38 89 GLU A CA 1
ATOM 737 C C . GLU A 1 89 ? 6.158 11.505 -22.334 1.00 67.38 89 GLU A C 1
ATOM 739 O O . GLU A 1 89 ? 6.538 10.412 -21.894 1.00 67.38 89 GLU A O 1
ATOM 744 N N . SER A 1 90 ? 5.808 12.501 -21.515 1.00 69.25 90 SER A N 1
ATOM 745 C CA . SER A 1 90 ? 5.795 12.352 -20.060 1.00 69.25 90 SER A CA 1
ATOM 746 C C . SER A 1 90 ? 4.598 11.520 -19.611 1.00 69.25 90 SER A C 1
ATOM 748 O O . SER A 1 90 ? 3.450 11.917 -19.789 1.00 69.25 90 SER A O 1
ATOM 750 N N . LEU A 1 91 ? 4.883 10.433 -18.901 1.00 80.56 91 LEU A N 1
ATOM 751 C CA . LEU A 1 91 ? 3.878 9.618 -18.223 1.00 80.56 91 LEU A CA 1
ATOM 752 C C . LEU A 1 91 ? 3.130 10.410 -17.145 1.00 80.56 91 LEU A C 1
ATOM 754 O O . LEU A 1 91 ? 3.660 11.368 -16.562 1.00 80.56 91 LEU A O 1
ATOM 758 N N . LEU A 1 92 ? 1.902 9.977 -16.844 1.00 84.25 92 LEU A N 1
ATOM 759 C CA . LEU A 1 92 ? 1.146 10.515 -15.718 1.00 84.25 92 LEU A CA 1
ATOM 760 C C . LEU A 1 92 ? 1.927 10.304 -14.413 1.00 84.25 92 LEU A C 1
ATOM 762 O O . LEU A 1 92 ? 2.438 9.223 -14.128 1.00 84.25 92 LEU A O 1
ATOM 766 N N . LYS A 1 93 ? 1.972 11.340 -13.567 1.00 88.56 93 LYS A N 1
ATOM 767 C CA . LYS A 1 93 ? 2.654 11.279 -12.258 1.00 88.56 93 LYS A CA 1
ATOM 768 C C . LYS A 1 93 ? 1.985 10.312 -11.273 1.00 88.56 93 LYS A C 1
ATOM 770 O O . LYS A 1 93 ? 2.604 9.916 -10.289 1.00 88.56 93 LYS A O 1
ATOM 775 N N . LYS A 1 94 ? 0.713 9.998 -11.509 1.00 94.25 94 LYS A N 1
ATOM 776 C CA . LYS A 1 94 ? -0.105 9.031 -10.778 1.00 94.25 94 LYS A CA 1
ATOM 777 C C . LYS A 1 94 ? -1.273 8.602 -11.665 1.00 94.25 94 LYS A C 1
ATOM 779 O O . LYS A 1 94 ? -1.730 9.411 -12.471 1.00 94.25 94 LYS A O 1
ATOM 784 N N . TRP A 1 95 ? -1.753 7.378 -11.505 1.00 95.81 95 TRP A N 1
ATOM 785 C CA . TRP A 1 95 ? -2.893 6.844 -12.251 1.00 95.81 95 TRP A CA 1
ATOM 786 C C . TRP A 1 95 ? -3.744 5.940 -11.364 1.00 95.81 95 TRP A C 1
ATOM 788 O O . TRP A 1 95 ? -3.285 5.468 -10.322 1.00 95.81 95 TRP A O 1
ATOM 798 N N . GLU A 1 96 ? -5.001 5.769 -11.757 1.00 97.38 96 GLU A N 1
ATOM 799 C CA . GLU A 1 96 ? -5.964 4.923 -11.059 1.00 97.38 96 GLU A CA 1
ATOM 800 C C . GLU A 1 96 ? -5.676 3.443 -11.320 1.00 97.38 96 GLU A C 1
ATOM 802 O O . GLU A 1 96 ? -5.290 3.053 -12.420 1.00 97.38 96 GLU A O 1
ATOM 807 N N . MET A 1 97 ? -5.854 2.660 -10.266 1.00 97.94 97 MET A N 1
ATOM 808 C CA . MET A 1 97 ? -5.831 1.209 -10.226 1.00 97.94 97 MET A CA 1
ATOM 809 C C . MET A 1 97 ? -7.093 0.757 -9.507 1.00 97.94 97 MET A C 1
ATOM 811 O O . MET A 1 97 ? -7.536 1.417 -8.560 1.00 97.94 97 MET A O 1
ATOM 815 N N . GLU A 1 98 ? -7.620 -0.394 -9.885 1.00 97.38 98 GLU A N 1
ATOM 816 C CA . GLU A 1 98 ? -8.790 -0.981 -9.262 1.00 97.38 98 GLU A CA 1
ATOM 817 C C . GLU A 1 98 ? -8.554 -2.451 -8.907 1.00 97.38 98 GLU A C 1
ATOM 819 O O . GLU A 1 98 ? -8.035 -3.247 -9.694 1.00 97.38 98 GL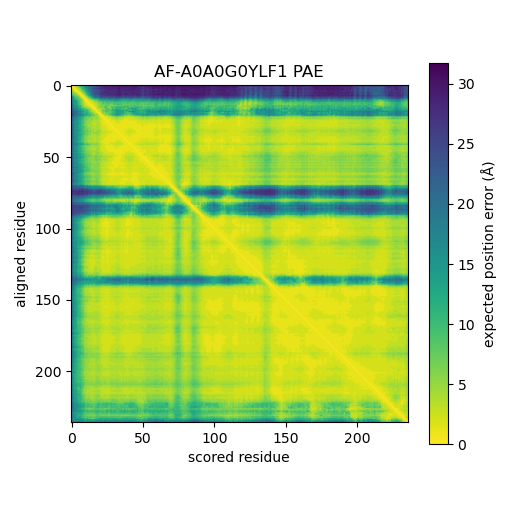U A O 1
ATOM 824 N N . TYR A 1 99 ? -8.991 -2.834 -7.707 1.00 97.44 99 TYR A N 1
ATOM 825 C CA . TYR A 1 99 ? -9.142 -4.234 -7.333 1.00 97.44 99 TYR A CA 1
ATOM 826 C C . TYR A 1 99 ? -10.506 -4.460 -6.684 1.00 97.44 99 TYR A C 1
ATOM 828 O O . TYR A 1 99 ? -10.821 -3.882 -5.642 1.00 97.44 99 TYR A O 1
ATOM 836 N N . LYS A 1 100 ? -11.332 -5.302 -7.319 1.00 95.75 100 LYS A N 1
ATOM 837 C CA . LYS A 1 100 ? -12.695 -5.646 -6.879 1.00 95.75 100 LYS A CA 1
ATOM 838 C C . LYS A 1 100 ? -13.555 -4.418 -6.548 1.00 95.75 100 LYS A C 1
ATOM 840 O O . LYS A 1 100 ? -14.288 -4.459 -5.569 1.00 95.75 100 LYS A O 1
ATOM 845 N N . GLY A 1 101 ? -13.463 -3.325 -7.308 1.00 96.06 101 GLY A N 1
ATOM 846 C CA . GLY A 1 101 ? -14.222 -2.089 -7.067 1.00 96.06 101 GLY A CA 1
ATOM 847 C C . GLY A 1 101 ? -13.648 -1.138 -6.006 1.00 96.06 101 GLY A C 1
ATOM 848 O O . GLY A 1 101 ? -14.238 -0.089 -5.770 1.00 96.06 101 GLY A O 1
ATOM 849 N N . ILE A 1 102 ? -12.523 -1.464 -5.356 1.00 98.12 102 ILE A N 1
ATOM 850 C CA . ILE A 1 102 ? -11.745 -0.492 -4.569 1.00 98.12 102 ILE A CA 1
ATOM 851 C C . ILE A 1 102 ? -10.730 0.169 -5.497 1.00 98.12 102 ILE A C 1
ATOM 853 O O . ILE A 1 102 ? -9.904 -0.519 -6.099 1.00 98.12 102 ILE A O 1
ATOM 857 N N . LYS A 1 103 ? -10.778 1.500 -5.570 1.00 98.50 103 LYS A N 1
ATOM 858 C CA . LYS A 1 103 ? -9.929 2.331 -6.426 1.00 98.50 103 LYS A CA 1
ATOM 859 C C . LYS A 1 103 ? -8.831 3.018 -5.623 1.00 98.50 103 LYS A C 1
ATOM 861 O O . LYS A 1 103 ? -9.081 3.636 -4.587 1.00 98.50 103 LYS A O 1
ATOM 866 N N . PHE A 1 104 ? -7.602 2.950 -6.110 1.00 98.38 104 PHE A N 1
ATOM 867 C CA . PHE A 1 104 ? -6.434 3.553 -5.471 1.00 98.38 104 PHE A CA 1
ATOM 868 C C . PHE A 1 104 ? -5.428 4.023 -6.515 1.00 98.38 104 PHE A C 1
ATOM 870 O O . PHE A 1 104 ? -5.510 3.686 -7.690 1.00 98.38 104 PHE A O 1
ATOM 877 N N . LEU A 1 105 ? -4.478 4.849 -6.091 1.00 98.12 105 LEU A N 1
ATOM 878 C CA . LEU A 1 105 ? -3.536 5.490 -7.000 1.00 98.12 105 LEU A CA 1
ATOM 879 C C . LEU A 1 105 ? -2.170 4.818 -6.975 1.00 98.12 105 LEU A C 1
ATOM 881 O O . LEU A 1 105 ? -1.475 4.846 -5.954 1.00 98.12 105 LEU A O 1
ATOM 885 N N . ALA A 1 106 ? -1.738 4.347 -8.138 1.00 97.25 106 ALA A N 1
ATOM 886 C CA . ALA A 1 106 ? -0.343 4.042 -8.392 1.00 97.25 106 ALA A CA 1
ATOM 887 C C . ALA A 1 106 ? 0.441 5.320 -8.714 1.00 97.25 106 ALA A C 1
ATOM 889 O O . ALA A 1 106 ? -0.100 6.280 -9.270 1.00 97.25 106 ALA A O 1
ATOM 890 N N . ARG A 1 107 ? 1.717 5.361 -8.328 1.00 94.38 107 ARG A N 1
ATOM 891 C CA . ARG A 1 107 ? 2.630 6.483 -8.585 1.00 94.38 107 ARG A CA 1
ATOM 892 C C . ARG A 1 107 ? 4.097 6.068 -8.448 1.00 94.38 107 ARG A C 1
ATOM 894 O O . ARG A 1 107 ? 4.422 5.346 -7.504 1.00 94.38 107 ARG A O 1
ATOM 901 N N . PRO A 1 108 ? 5.015 6.579 -9.285 1.00 92.31 108 PRO A N 1
ATOM 902 C CA . PRO A 1 108 ? 6.444 6.436 -9.050 1.00 92.31 108 PRO A CA 1
ATOM 903 C C . PRO A 1 108 ? 6.832 7.148 -7.756 1.00 92.31 108 PRO A C 1
ATOM 905 O O . PRO A 1 108 ? 6.431 8.288 -7.510 1.00 92.31 108 PRO A O 1
ATOM 908 N N . THR A 1 109 ? 7.614 6.479 -6.917 1.00 91.06 109 THR A N 1
ATOM 909 C CA . THR A 1 109 ? 8.124 7.054 -5.666 1.00 91.06 109 THR A CA 1
ATOM 910 C C . THR A 1 109 ? 9.633 7.274 -5.748 1.00 91.06 109 THR A C 1
ATOM 912 O O . THR A 1 109 ? 10.276 6.905 -6.727 1.00 91.06 109 THR A O 1
ATOM 915 N N . SER A 1 110 ? 10.236 7.854 -4.710 1.00 87.19 110 SER A N 1
ATOM 916 C CA . SER A 1 110 ? 11.700 7.877 -4.575 1.00 87.19 110 SER A CA 1
ATOM 917 C C . SER A 1 110 ? 12.312 6.476 -4.423 1.00 87.19 110 SER A C 1
ATOM 919 O O . SER A 1 110 ? 13.526 6.322 -4.528 1.00 87.19 110 SER A O 1
ATOM 921 N N . PHE A 1 111 ? 11.482 5.458 -4.184 1.00 89.06 111 PHE A N 1
ATOM 922 C CA . PHE A 1 111 ? 11.864 4.062 -4.027 1.00 89.06 111 PHE A CA 1
ATOM 923 C C . PHE A 1 111 ? 11.292 3.200 -5.165 1.00 89.06 111 PHE A C 1
ATOM 925 O O . PHE A 1 111 ? 10.587 3.675 -6.060 1.00 89.06 111 PHE A O 1
ATOM 932 N N . ARG A 1 112 ? 11.585 1.896 -5.115 1.00 90.56 112 ARG A N 1
ATOM 933 C CA . ARG A 1 112 ? 11.182 0.912 -6.134 1.00 90.56 112 ARG A CA 1
ATOM 934 C C . ARG A 1 112 ? 9.690 0.549 -6.132 1.00 90.56 112 ARG A C 1
ATOM 936 O O . ARG A 1 112 ? 9.243 -0.185 -7.008 1.00 90.56 112 ARG A O 1
ATOM 943 N N . HIS A 1 113 ? 8.906 0.986 -5.149 1.00 92.56 113 HIS A N 1
ATOM 944 C CA . HIS A 1 113 ? 7.469 0.693 -5.084 1.00 92.56 113 HIS A CA 1
ATOM 945 C C . HIS A 1 113 ? 6.637 1.763 -5.804 1.00 92.56 113 HIS A C 1
ATOM 947 O O . HIS A 1 113 ? 7.050 2.922 -5.906 1.00 92.56 113 HIS A O 1
ATOM 953 N N . LEU A 1 114 ? 5.444 1.368 -6.257 1.00 95.25 114 LEU A N 1
ATOM 954 C CA . LEU A 1 114 ? 4.542 2.197 -7.063 1.00 95.25 114 LEU A CA 1
ATOM 955 C C . LEU A 1 114 ? 3.302 2.683 -6.295 1.00 95.25 114 LEU A C 1
ATOM 957 O O . LEU A 1 114 ? 2.288 3.005 -6.901 1.00 95.25 114 LEU A O 1
ATOM 961 N N . GLY A 1 115 ? 3.352 2.745 -4.963 1.00 94.81 115 GLY A N 1
ATOM 962 C CA . GLY A 1 115 ? 2.235 3.256 -4.157 1.00 94.81 115 GLY A CA 1
ATOM 963 C C . GLY A 1 115 ? 1.313 2.181 -3.587 1.00 94.81 115 GLY A C 1
ATOM 964 O O . GLY A 1 115 ? 0.437 2.511 -2.802 1.00 94.81 115 GLY A O 1
ATOM 965 N N . PHE A 1 116 ? 1.512 0.908 -3.919 1.00 96.62 116 PHE A N 1
ATOM 966 C CA . PHE A 1 116 ? 0.845 -0.233 -3.287 1.00 96.62 116 PHE A CA 1
ATOM 967 C C . PHE A 1 116 ? 1.623 -1.527 -3.596 1.00 96.62 116 PHE A C 1
ATOM 969 O O . PHE A 1 116 ? 2.573 -1.507 -4.387 1.00 96.62 116 PHE A O 1
ATOM 976 N N . PHE A 1 117 ? 1.212 -2.631 -2.970 1.00 95.94 117 PHE A N 1
ATOM 977 C CA . PHE A 1 117 ? 1.837 -3.952 -3.078 1.00 95.94 117 PHE A CA 1
ATOM 978 C C . PHE A 1 117 ? 0.786 -4.971 -3.551 1.00 95.94 117 PHE A C 1
ATOM 980 O O . PHE A 1 117 ? -0.039 -5.405 -2.741 1.00 95.94 117 PHE A O 1
ATOM 987 N N . PRO A 1 118 ? 0.741 -5.285 -4.860 1.00 94.88 118 PRO A N 1
ATOM 988 C CA . PRO A 1 118 ? -0.263 -6.175 -5.443 1.00 94.88 118 PRO A CA 1
ATOM 989 C C . PRO A 1 118 ? -0.349 -7.546 -4.769 1.00 94.88 118 PRO A C 1
ATOM 991 O O . PRO A 1 118 ? -1.436 -8.098 -4.640 1.00 94.88 118 PRO A O 1
ATOM 994 N N . GLU A 1 119 ? 0.776 -8.068 -4.284 1.00 93.44 119 GLU A N 1
ATOM 995 C CA . GLU A 1 119 ? 0.879 -9.334 -3.561 1.00 93.44 119 GLU A CA 1
ATOM 996 C C . GLU A 1 119 ? -0.010 -9.408 -2.310 1.00 93.44 119 GLU A C 1
ATOM 998 O O . GLU A 1 119 ? -0.387 -10.503 -1.898 1.00 93.44 119 GLU A O 1
ATOM 1003 N N . HIS A 1 120 ? -0.408 -8.267 -1.736 1.00 95.44 120 HIS A N 1
ATOM 1004 C CA . HIS A 1 120 ? -1.320 -8.223 -0.596 1.00 95.44 120 HIS A CA 1
ATOM 1005 C C . HIS A 1 120 ? -2.804 -8.361 -0.965 1.00 95.44 120 HIS A C 1
ATOM 1007 O O . HIS A 1 120 ? -3.627 -8.436 -0.052 1.00 95.44 120 HIS A O 1
ATOM 1013 N N . ALA A 1 121 ? -3.165 -8.458 -2.251 1.00 95.62 121 ALA A N 1
ATOM 1014 C CA . ALA A 1 121 ? -4.556 -8.612 -2.692 1.00 95.62 121 ALA A CA 1
ATOM 1015 C C . ALA A 1 121 ? -5.296 -9.761 -1.987 1.00 95.62 121 ALA A C 1
ATOM 1017 O O . ALA A 1 121 ? -6.423 -9.587 -1.522 1.00 95.62 121 ALA A O 1
ATOM 1018 N N . VAL A 1 122 ? -4.615 -10.890 -1.785 1.00 93.88 122 VAL A N 1
ATOM 1019 C CA . VAL A 1 122 ? -5.151 -12.049 -1.052 1.00 93.88 122 VAL A CA 1
ATOM 1020 C C . VAL A 1 122 ? -5.464 -11.751 0.410 1.00 93.88 122 VAL A C 1
ATOM 1022 O O . VAL A 1 122 ? -6.400 -12.307 0.982 1.00 93.88 122 VAL A O 1
ATOM 1025 N N . HIS A 1 123 ? -4.690 -10.866 1.037 1.00 94.75 123 HIS A N 1
ATOM 1026 C CA . HIS A 1 123 ? -4.938 -10.452 2.410 1.00 94.75 123 HIS A CA 1
ATOM 1027 C C . HIS A 1 123 ? -6.086 -9.455 2.481 1.00 94.75 123 HIS A C 1
ATOM 1029 O O . HIS A 1 123 ? -6.843 -9.493 3.444 1.00 94.75 123 HIS A O 1
ATOM 1035 N N . TRP A 1 124 ? -6.257 -8.601 1.471 1.00 96.56 124 TRP A N 1
ATOM 1036 C CA . TRP A 1 124 ? -7.406 -7.700 1.391 1.00 96.56 124 TRP A CA 1
ATOM 1037 C C . TRP A 1 124 ? -8.717 -8.482 1.266 1.00 96.56 124 TRP A C 1
ATOM 1039 O O . TRP A 1 124 ? -9.658 -8.202 2.009 1.00 96.56 124 TRP A O 1
ATOM 1049 N N . ASP A 1 125 ? -8.731 -9.520 0.424 1.00 94.88 125 ASP A N 1
ATOM 1050 C CA . ASP A 1 125 ? -9.851 -10.460 0.312 1.00 94.88 125 ASP A CA 1
ATOM 1051 C C . ASP A 1 125 ? -10.158 -11.124 1.659 1.00 94.88 125 ASP A C 1
ATOM 1053 O O . ASP A 1 125 ? -11.298 -11.113 2.126 1.00 94.88 125 ASP A O 1
ATOM 1057 N N . PHE A 1 126 ? -9.123 -11.649 2.319 1.00 94.12 126 PHE A N 1
ATOM 1058 C CA . PHE A 1 126 ? -9.258 -12.292 3.622 1.00 94.12 126 PHE A CA 1
ATOM 1059 C C . PHE A 1 126 ? -9.792 -11.335 4.697 1.00 94.12 126 PHE A C 1
ATOM 1061 O O . PHE A 1 126 ? -10.664 -11.712 5.478 1.00 94.12 126 PHE A O 1
ATOM 1068 N N . ILE A 1 127 ? -9.285 -10.102 4.753 1.00 95.12 127 ILE A N 1
ATOM 1069 C CA . ILE A 1 127 ? -9.733 -9.075 5.702 1.00 95.12 127 ILE A CA 1
ATOM 1070 C C . ILE A 1 127 ? -11.224 -8.801 5.510 1.00 95.12 127 ILE A C 1
ATOM 1072 O O . ILE A 1 127 ? -11.986 -8.851 6.475 1.00 95.12 127 ILE A O 1
ATOM 1076 N N . GLU A 1 128 ? -11.645 -8.546 4.273 1.00 95.44 128 GLU A N 1
ATOM 1077 C CA . GLU A 1 128 ? -13.037 -8.235 3.964 1.00 95.44 128 GLU A CA 1
ATOM 1078 C C . GLU A 1 128 ? -13.974 -9.410 4.274 1.00 95.44 128 GLU A C 1
ATOM 1080 O O . GLU A 1 128 ? -15.003 -9.210 4.921 1.00 95.44 128 GLU A O 1
ATOM 1085 N N . GLU A 1 129 ? -13.608 -10.636 3.885 1.00 94.00 129 GLU A N 1
ATOM 1086 C CA . GLU A 1 129 ? -14.387 -11.844 4.189 1.00 94.00 129 GLU A CA 1
ATOM 1087 C C . GLU A 1 129 ? -14.561 -12.032 5.703 1.00 94.00 129 GLU A C 1
ATOM 1089 O O . GLU A 1 129 ? -15.663 -12.311 6.187 1.00 94.00 129 GLU A O 1
ATOM 1094 N N . ARG A 1 130 ? -13.481 -11.854 6.473 1.00 92.75 130 ARG A N 1
ATOM 1095 C CA . ARG A 1 130 ? -13.499 -12.034 7.929 1.00 92.75 130 ARG A CA 1
ATOM 1096 C C . ARG A 1 130 ? -14.322 -10.980 8.643 1.00 92.75 130 ARG A C 1
ATOM 1098 O O . ARG A 1 130 ? -15.065 -11.340 9.552 1.00 92.75 130 ARG A O 1
ATOM 1105 N N . ILE A 1 131 ? -14.222 -9.720 8.228 1.00 94.81 131 ILE A N 1
ATOM 1106 C CA . ILE A 1 131 ? -15.010 -8.635 8.818 1.00 94.81 131 ILE A CA 1
ATOM 1107 C C . ILE A 1 131 ? -16.497 -8.855 8.527 1.00 94.81 131 ILE A C 1
ATOM 1109 O O . ILE A 1 131 ? -17.288 -8.884 9.468 1.00 94.81 131 ILE A O 1
ATOM 1113 N N . LYS A 1 132 ? -16.866 -9.122 7.265 1.00 93.25 132 LYS A N 1
ATOM 1114 C CA . LYS A 1 132 ? -18.259 -9.403 6.875 1.00 93.25 132 LYS A CA 1
ATOM 1115 C C . LYS A 1 132 ? -18.843 -10.597 7.630 1.00 93.25 132 LYS A C 1
ATOM 1117 O O . LYS A 1 132 ? -19.983 -10.553 8.075 1.00 93.25 132 LYS A O 1
ATOM 1122 N N . SER A 1 133 ? -18.052 -11.656 7.809 1.00 89.62 133 SER A N 1
ATOM 1123 C CA . SER A 1 133 ? -18.486 -12.847 8.551 1.00 89.62 133 SER A CA 1
ATOM 1124 C C . SER A 1 133 ? -18.675 -12.577 10.047 1.00 89.62 133 SER A C 1
ATOM 1126 O O . SER A 1 133 ? -19.563 -13.157 10.665 1.00 89.62 133 SER A O 1
ATOM 1128 N N . ALA A 1 134 ? -17.840 -11.721 10.643 1.00 85.44 134 ALA A N 1
ATOM 1129 C CA . ALA A 1 134 ? -17.921 -11.381 12.062 1.00 85.44 134 ALA A CA 1
ATOM 1130 C C . ALA A 1 134 ? -19.085 -10.426 12.374 1.00 85.44 134 ALA A C 1
ATOM 1132 O O . ALA A 1 134 ? -19.696 -10.544 13.434 1.00 85.44 134 ALA A O 1
ATOM 1133 N N . GLU A 1 135 ? -19.416 -9.511 11.457 1.00 75.94 135 GLU A N 1
ATOM 1134 C CA . GLU A 1 135 ? -20.472 -8.507 11.651 1.00 75.94 135 GLU A CA 1
ATOM 1135 C C . GLU A 1 135 ? -21.851 -9.135 11.911 1.00 75.94 135 GLU A C 1
ATOM 1137 O O . GLU A 1 135 ? -22.613 -8.626 12.726 1.00 75.94 135 GLU A O 1
ATOM 1142 N N . VAL A 1 136 ? -22.137 -10.302 11.323 1.00 70.69 136 VAL A N 1
ATOM 1143 C CA . VAL A 1 136 ? -23.410 -11.030 11.501 1.00 70.69 136 VAL A CA 1
ATOM 1144 C C . VAL A 1 136 ? -23.692 -11.404 12.970 1.00 70.69 136 VAL A C 1
ATOM 1146 O O . VAL A 1 136 ? -24.842 -11.640 13.332 1.00 70.69 136 VAL A O 1
ATOM 1149 N N . GLY A 1 137 ? -22.669 -11.447 13.831 1.00 67.19 137 GLY A N 1
ATOM 1150 C CA . GLY A 1 137 ? -22.795 -11.853 15.235 1.00 67.19 137 GLY A CA 1
ATOM 1151 C C . GLY A 1 137 ? -22.408 -10.797 16.272 1.00 67.19 137 GLY A C 1
ATOM 1152 O O . GLY A 1 137 ? -22.436 -11.108 17.464 1.00 67.19 137 GLY A O 1
ATOM 1153 N N . LEU A 1 138 ? -22.017 -9.583 15.865 1.00 74.38 138 LEU A N 1
ATOM 1154 C CA . LEU A 1 138 ? -21.516 -8.563 16.789 1.00 74.38 138 LEU A CA 1
ATOM 1155 C C . LEU A 1 138 ? -22.544 -7.441 17.021 1.00 74.38 138 LEU A C 1
ATOM 1157 O O . LEU A 1 138 ? -23.114 -6.926 16.064 1.00 74.38 138 LEU A O 1
ATOM 1161 N N . PRO A 1 139 ? -22.754 -6.999 18.279 1.00 76.75 139 PRO A N 1
ATOM 1162 C CA . PRO A 1 139 ? -23.645 -5.875 18.572 1.00 76.75 139 PRO A CA 1
ATOM 1163 C C . PRO A 1 139 ? -23.053 -4.508 18.185 1.00 76.75 139 PRO A C 1
ATOM 1165 O O . PRO A 1 139 ? -23.749 -3.496 18.242 1.00 76.75 139 PRO A O 1
ATOM 1168 N N . GLN A 1 140 ? -21.779 -4.467 17.791 1.00 84.38 140 GLN A N 1
ATOM 1169 C CA . GLN A 1 140 ? -21.060 -3.274 17.360 1.00 84.38 140 GLN A CA 1
ATOM 1170 C C . GLN A 1 140 ? -20.228 -3.556 16.108 1.00 84.38 140 GLN A C 1
ATOM 1172 O O . GLN A 1 140 ? -19.889 -4.704 15.820 1.00 84.38 140 GLN A O 1
ATOM 1177 N N . LYS A 1 141 ? -19.830 -2.487 15.409 1.00 90.12 141 LYS A N 1
ATOM 1178 C CA . LYS A 1 141 ? -18.887 -2.571 14.290 1.00 90.12 141 LYS A CA 1
ATOM 1179 C C . LYS A 1 141 ? -17.551 -3.162 14.733 1.00 90.12 141 LYS A C 1
ATOM 1181 O O . LYS A 1 141 ? -17.057 -2.859 15.821 1.00 90.12 141 LYS A O 1
ATOM 1186 N N . VAL A 1 142 ? -16.945 -3.945 13.844 1.00 95.81 142 VAL A N 1
ATOM 1187 C CA . VAL A 1 142 ? -15.593 -4.490 14.016 1.00 95.81 142 VAL A CA 1
ATOM 1188 C C . VAL A 1 142 ? -14.587 -3.339 14.095 1.00 95.81 142 VAL A C 1
ATOM 1190 O O . VAL A 1 142 ? -14.526 -2.504 13.193 1.00 95.81 142 VAL A O 1
ATOM 1193 N N . LYS A 1 143 ? -13.770 -3.299 15.149 1.00 96.56 143 LYS A N 1
ATOM 1194 C CA . LYS A 1 143 ? -12.672 -2.336 15.303 1.00 96.56 143 LYS A CA 1
ATOM 1195 C C . LYS A 1 143 ? -11.407 -2.875 14.651 1.00 96.56 143 LYS A C 1
ATOM 1197 O O . LYS A 1 143 ? -10.794 -3.820 15.151 1.00 96.56 143 LYS A O 1
ATOM 1202 N N . PHE A 1 144 ? -10.993 -2.242 13.562 1.00 98.12 144 PHE A N 1
ATOM 1203 C CA . PHE A 1 144 ? -9.843 -2.640 12.757 1.00 98.12 144 PHE A CA 1
ATOM 1204 C C . PHE A 1 144 ? -8.677 -1.665 12.952 1.00 98.12 144 PHE A C 1
ATOM 1206 O O . PHE A 1 144 ? -8.821 -0.462 12.728 1.00 98.12 144 PHE A O 1
ATOM 1213 N N . LEU A 1 145 ? -7.509 -2.171 13.345 1.00 98.69 145 LEU A N 1
ATOM 1214 C CA . LEU A 1 145 ? -6.270 -1.404 13.464 1.00 98.69 145 LEU A CA 1
ATOM 1215 C C . LEU A 1 145 ? -5.292 -1.796 12.356 1.00 98.69 145 LEU A C 1
ATOM 1217 O O . LEU A 1 145 ? -4.904 -2.956 12.251 1.00 98.69 145 LEU A O 1
ATOM 1221 N N . ASN A 1 146 ? -4.858 -0.811 11.574 1.00 98.56 146 ASN A N 1
ATOM 1222 C CA . ASN A 1 146 ? -3.813 -0.957 10.568 1.00 98.56 146 ASN A CA 1
ATOM 1223 C C . ASN A 1 146 ? -2.556 -0.195 10.995 1.00 98.56 146 ASN A C 1
ATOM 1225 O O . ASN A 1 146 ? -2.577 1.037 11.030 1.00 98.56 146 ASN A O 1
ATOM 1229 N N . LEU A 1 147 ? -1.493 -0.923 11.328 1.00 98.19 147 LEU A N 1
ATOM 1230 C CA . LEU A 1 147 ? -0.184 -0.380 11.690 1.00 98.19 147 LEU A CA 1
ATOM 1231 C C . LEU A 1 147 ? 0.760 -0.453 10.493 1.00 98.19 147 LEU A C 1
ATOM 1233 O O . LEU A 1 147 ? 0.814 -1.488 9.830 1.00 98.19 147 LEU A O 1
ATOM 1237 N N . PHE A 1 148 ? 1.543 0.611 10.279 1.00 97.25 148 PHE A N 1
ATOM 1238 C CA . PHE A 1 148 ? 2.364 0.776 9.070 1.00 97.25 148 PHE A CA 1
ATOM 1239 C C . PHE A 1 148 ? 1.489 0.746 7.808 1.00 97.25 148 PHE A C 1
ATOM 1241 O O . PHE A 1 148 ? 1.780 0.080 6.821 1.00 97.25 148 PHE A O 1
ATOM 1248 N N . GLY A 1 149 ? 0.351 1.442 7.875 1.00 97.00 149 GLY A N 1
ATOM 1249 C CA . GLY A 1 149 ? -0.741 1.282 6.922 1.00 97.00 149 GLY A CA 1
ATOM 1250 C C . GLY A 1 149 ? -0.456 1.797 5.512 1.00 97.00 149 GLY A C 1
ATOM 1251 O O . GLY A 1 149 ? -1.257 1.531 4.607 1.00 97.00 149 GLY A O 1
ATOM 1252 N N . TYR A 1 150 ? 0.648 2.520 5.310 1.00 97.88 150 TYR A N 1
ATOM 1253 C CA . TYR A 1 150 ? 1.102 3.025 4.023 1.00 97.88 150 TYR A CA 1
ATOM 1254 C C . TYR A 1 150 ? -0.001 3.795 3.272 1.00 97.88 150 TYR A C 1
ATOM 1256 O O . TYR A 1 150 ? -0.567 4.752 3.793 1.00 97.88 150 TYR A O 1
ATOM 1264 N N . THR A 1 151 ? -0.334 3.407 2.039 1.00 98.19 151 THR A N 1
ATOM 1265 C CA . THR A 1 151 ? -1.375 4.049 1.217 1.00 98.19 151 THR A CA 1
ATOM 1266 C C . THR A 1 151 ? -2.789 3.558 1.510 1.00 98.19 151 THR A C 1
ATOM 1268 O O . THR A 1 151 ? -3.734 3.954 0.825 1.00 98.19 151 THR A O 1
ATOM 1271 N N . GLY A 1 152 ? -2.958 2.712 2.527 1.00 98.25 152 GLY A N 1
ATOM 1272 C CA . GLY A 1 152 ? -4.253 2.413 3.123 1.00 98.25 152 GLY A CA 1
ATOM 1273 C C . GLY A 1 152 ? -5.146 1.444 2.359 1.00 98.25 152 GLY A C 1
ATOM 1274 O O . GLY A 1 152 ? -6.295 1.305 2.755 1.00 98.25 152 GLY A O 1
ATOM 1275 N N . VAL A 1 153 ? -4.671 0.731 1.332 1.00 98.38 153 VAL A N 1
ATOM 1276 C CA . VAL A 1 153 ? -5.531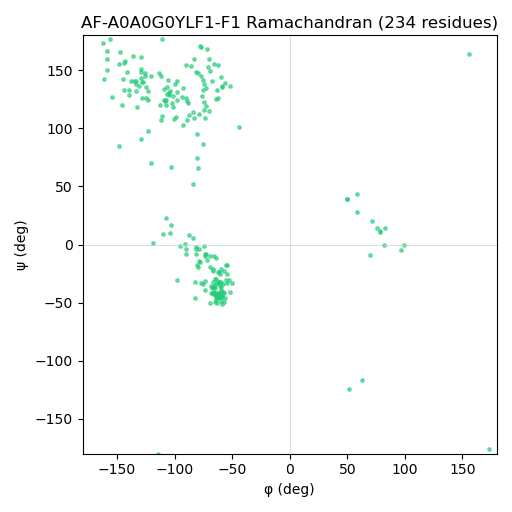 -0.175 0.536 1.00 98.38 153 VAL A CA 1
ATOM 1277 C C . VAL A 1 153 ? -6.232 -1.213 1.428 1.00 98.38 153 VAL A C 1
ATOM 1279 O O . VAL A 1 153 ? -7.450 -1.342 1.368 1.00 98.38 153 VAL A O 1
ATOM 1282 N N . ALA A 1 154 ? -5.516 -1.853 2.361 1.00 98.38 154 ALA A N 1
ATOM 1283 C CA . ALA A 1 154 ? -6.122 -2.776 3.330 1.00 98.38 154 ALA A CA 1
ATOM 1284 C C . ALA A 1 154 ? -7.179 -2.102 4.232 1.00 98.38 154 ALA A C 1
ATOM 1286 O O . ALA A 1 154 ? -8.206 -2.699 4.552 1.00 98.38 154 ALA A O 1
ATOM 1287 N N . SER A 1 155 ? -6.957 -0.837 4.608 1.00 98.75 155 SER A N 1
ATOM 1288 C CA . SER A 1 155 ? -7.931 -0.037 5.357 1.00 98.75 155 SER A CA 1
ATOM 1289 C C . SER A 1 155 ? -9.204 0.220 4.547 1.00 98.75 155 SER A C 1
ATOM 1291 O O . SER A 1 155 ? -10.282 0.212 5.129 1.00 98.75 155 SER A O 1
ATOM 1293 N N . LEU A 1 156 ? -9.112 0.395 3.225 1.00 98.75 156 LEU A N 1
ATOM 1294 C CA . LEU A 1 156 ? -10.286 0.581 2.361 1.00 98.75 156 LEU A CA 1
ATOM 1295 C C . LEU A 1 156 ? -11.151 -0.677 2.286 1.00 98.75 156 LEU A C 1
ATOM 1297 O O . LEU A 1 156 ? -12.371 -0.583 2.392 1.00 98.75 156 LEU A O 1
ATOM 1301 N N . PHE A 1 157 ? -10.525 -1.851 2.178 1.00 98.44 157 PHE A N 1
ATOM 1302 C CA . PHE A 1 157 ? -11.236 -3.132 2.228 1.00 98.44 157 PHE A CA 1
ATOM 1303 C C . PHE A 1 157 ? -11.936 -3.338 3.575 1.00 98.44 157 PHE A C 1
ATOM 1305 O O . PHE A 1 157 ? -13.101 -3.729 3.605 1.00 98.44 157 PHE A O 1
ATOM 1312 N N . ALA A 1 158 ? -11.275 -2.994 4.686 1.00 98.31 158 ALA A N 1
ATOM 1313 C CA . ALA A 1 158 ? -11.895 -3.041 6.007 1.00 98.31 158 ALA A CA 1
ATOM 1314 C C . ALA A 1 158 ? -13.071 -2.055 6.150 1.00 98.31 158 ALA A C 1
ATOM 1316 O O . ALA A 1 158 ? -14.129 -2.438 6.648 1.00 98.31 158 ALA A O 1
ATOM 1317 N N . LEU A 1 159 ? -12.924 -0.811 5.673 1.00 97.88 159 LEU A N 1
ATOM 1318 C CA . LEU A 1 159 ? -14.000 0.191 5.672 1.00 97.88 159 LEU A CA 1
ATOM 1319 C C . LEU A 1 159 ? -15.212 -0.277 4.868 1.00 97.88 159 LEU A C 1
ATOM 1321 O O . LEU A 1 159 ? -16.337 -0.207 5.358 1.00 97.88 159 LEU A O 1
ATOM 1325 N N . ARG A 1 160 ? -14.988 -0.765 3.643 1.00 97.38 160 ARG A N 1
ATOM 1326 C CA . ARG A 1 160 ? -16.060 -1.280 2.783 1.00 97.38 160 ARG A CA 1
ATOM 1327 C C . ARG A 1 160 ? -16.772 -2.475 3.415 1.00 97.38 160 ARG A C 1
ATOM 1329 O O . ARG A 1 160 ? -17.971 -2.643 3.217 1.00 97.38 160 ARG A O 1
ATOM 1336 N N . ALA A 1 161 ? -16.048 -3.282 4.183 1.00 96.75 161 ALA A N 1
ATOM 1337 C CA . ALA A 1 161 ? -16.602 -4.398 4.934 1.00 96.75 161 ALA A CA 1
ATOM 1338 C C . ALA A 1 161 ? -17.403 -3.981 6.183 1.00 96.75 161 ALA A C 1
ATOM 1340 O O . ALA A 1 161 ? -17.908 -4.862 6.863 1.00 96.75 161 ALA A O 1
ATOM 1341 N N . GLY A 1 162 ? -17.509 -2.683 6.498 1.00 95.88 162 GLY A N 1
ATOM 1342 C CA . GLY A 1 162 ? -18.304 -2.170 7.621 1.00 95.88 162 GLY A CA 1
ATOM 1343 C C . GLY A 1 162 ? -17.507 -1.841 8.889 1.00 95.88 162 GLY A C 1
ATOM 1344 O O . GLY A 1 162 ? -18.085 -1.351 9.862 1.00 95.88 162 GLY A O 1
ATOM 1345 N N . ALA A 1 163 ? -16.185 -2.049 8.898 1.00 97.56 163 ALA A N 1
ATOM 1346 C CA . ALA A 1 163 ? -15.363 -1.825 10.086 1.00 97.56 163 ALA A CA 1
ATOM 1347 C C . ALA A 1 163 ? -15.189 -0.338 10.447 1.00 97.56 163 ALA A C 1
ATOM 1349 O O . ALA A 1 163 ? -15.159 0.550 9.592 1.00 97.56 163 ALA A O 1
ATOM 1350 N N . GLU A 1 164 ? -14.977 -0.078 11.738 1.00 97.38 164 GLU A N 1
ATOM 1351 C CA . GLU A 1 164 ? -14.385 1.167 12.227 1.00 97.38 164 GLU A CA 1
ATOM 1352 C C . GLU A 1 164 ? -12.864 1.054 12.158 1.00 97.38 164 GLU A C 1
ATOM 1354 O O . GLU A 1 164 ? -12.251 0.247 12.861 1.00 97.38 164 GLU A O 1
ATOM 1359 N N . VAL A 1 165 ? -12.239 1.864 11.304 1.00 98.69 165 VAL A N 1
ATOM 1360 C CA . VAL A 1 165 ? -10.814 1.734 10.997 1.00 98.69 165 VAL A CA 1
ATOM 1361 C C . VAL A 1 165 ? -9.994 2.773 11.749 1.00 98.69 165 VAL A C 1
ATOM 1363 O O . VAL A 1 165 ? -10.227 3.974 11.643 1.00 98.69 165 VAL A O 1
ATOM 1366 N N . THR A 1 166 ? -8.961 2.321 12.456 1.00 98.75 166 THR A N 1
ATOM 1367 C CA . THR A 1 166 ? -7.814 3.146 12.843 1.00 98.75 166 THR A CA 1
ATOM 1368 C C . THR A 1 166 ? -6.651 2.830 11.909 1.00 98.75 166 THR A C 1
ATOM 1370 O O . THR A 1 166 ? -6.179 1.699 11.859 1.00 98.75 166 THR A O 1
ATOM 1373 N N . HIS A 1 167 ? -6.200 3.830 11.161 1.00 98.81 167 HIS A N 1
ATOM 1374 C CA . HIS A 1 167 ? -5.114 3.732 10.194 1.00 98.81 167 HIS A CA 1
ATOM 1375 C C . HIS A 1 167 ? -3.923 4.557 10.684 1.00 98.81 167 HIS A C 1
ATOM 1377 O O . HIS A 1 167 ? -4.053 5.769 10.876 1.00 98.81 167 HIS A O 1
ATOM 1383 N N . LEU A 1 168 ? -2.784 3.901 10.893 1.00 98.56 168 LEU A N 1
ATOM 1384 C CA . LEU A 1 168 ? -1.587 4.502 11.462 1.00 98.56 168 LEU A CA 1
ATOM 1385 C C . LEU A 1 168 ? -0.395 4.352 10.526 1.00 98.56 168 LEU A C 1
ATOM 1387 O O . LEU A 1 168 ? -0.077 3.250 10.079 1.00 98.56 168 LEU A O 1
ATOM 1391 N N . ASP A 1 169 ? 0.313 5.456 10.321 1.00 98.31 169 ASP A N 1
ATOM 1392 C CA . ASP A 1 169 ? 1.621 5.478 9.677 1.00 98.31 169 ASP A CA 1
ATOM 1393 C C . ASP A 1 169 ? 2.466 6.621 10.257 1.00 98.31 169 ASP A C 1
ATOM 1395 O O . ASP A 1 169 ? 1.931 7.613 10.753 1.00 98.31 169 ASP A O 1
ATOM 1399 N N . ALA A 1 170 ? 3.788 6.503 10.182 1.00 96.69 170 ALA A N 1
ATOM 1400 C CA . ALA A 1 170 ? 4.698 7.550 10.630 1.00 96.69 170 ALA A CA 1
ATOM 1401 C C . ALA A 1 170 ? 4.847 8.688 9.603 1.00 96.69 170 ALA A C 1
ATOM 1403 O O . ALA A 1 170 ? 5.293 9.784 9.941 1.00 96.69 170 ALA A O 1
ATOM 1404 N N . SER A 1 171 ? 4.504 8.447 8.334 1.00 95.69 171 SER A N 1
ATOM 1405 C CA . SER A 1 171 ? 4.685 9.413 7.254 1.00 95.69 171 SER A CA 1
ATOM 1406 C C . SER A 1 171 ? 3.394 10.164 6.933 1.00 95.69 171 SER A C 1
ATOM 1408 O O . SER A 1 171 ? 2.484 9.652 6.281 1.00 95.69 171 SER A O 1
ATOM 1410 N N . LYS A 1 172 ? 3.350 11.461 7.264 1.00 96.94 172 LYS A N 1
ATOM 1411 C CA . LYS A 1 172 ? 2.252 12.359 6.859 1.00 96.94 172 LYS A CA 1
ATOM 1412 C C . LYS A 1 172 ? 1.937 12.300 5.361 1.00 96.94 172 LYS A C 1
ATOM 1414 O O . LYS A 1 172 ? 0.786 12.458 4.954 1.00 96.94 172 LYS A O 1
ATOM 1419 N N . GLN A 1 173 ? 2.955 12.083 4.527 1.00 96.06 173 GLN A N 1
ATOM 1420 C CA . GLN A 1 173 ? 2.780 11.978 3.083 1.00 96.06 173 GLN A CA 1
ATOM 1421 C C . GLN A 1 173 ? 1.927 10.762 2.701 1.00 96.06 173 GLN A C 1
ATOM 1423 O O . GLN A 1 173 ? 0.988 10.924 1.922 1.00 96.06 173 GLN A O 1
ATOM 1428 N N . VAL A 1 174 ? 2.210 9.576 3.249 1.00 96.50 174 VAL A N 1
ATOM 1429 C CA . VAL A 1 174 ? 1.449 8.363 2.900 1.00 96.50 174 VAL A CA 1
ATOM 1430 C C . VAL A 1 174 ? 0.058 8.379 3.528 1.00 96.50 174 VAL A C 1
ATOM 1432 O O . VAL A 1 174 ? -0.895 7.973 2.875 1.00 96.50 174 VAL A O 1
ATOM 1435 N N . LEU A 1 175 ? -0.100 8.998 4.703 1.00 98.50 175 LEU A N 1
ATOM 1436 C CA . LEU A 1 175 ? -1.417 9.254 5.296 1.00 98.50 175 LEU A CA 1
ATOM 1437 C C . LEU A 1 175 ? -2.307 10.127 4.403 1.00 98.50 175 LEU A C 1
ATOM 1439 O O . LEU A 1 175 ? -3.508 9.881 4.272 1.00 98.50 175 LEU A O 1
ATOM 1443 N N . ASN A 1 176 ? -1.728 11.138 3.750 1.00 98.38 176 ASN A N 1
ATOM 1444 C CA . ASN A 1 176 ? -2.455 11.930 2.761 1.00 98.38 176 ASN A CA 1
ATOM 1445 C C . ASN A 1 176 ? -2.831 11.087 1.534 1.00 98.38 176 ASN A C 1
ATOM 1447 O O . ASN A 1 176 ? -3.923 11.258 0.999 1.00 98.38 176 ASN A O 1
ATOM 1451 N N . TRP A 1 177 ? -1.969 10.158 1.107 1.00 98.31 177 TRP A N 1
ATOM 1452 C CA . TRP A 1 177 ? -2.279 9.227 0.016 1.00 98.31 177 TRP A CA 1
ATOM 1453 C C . TRP A 1 177 ? -3.385 8.240 0.405 1.00 98.31 177 TRP A C 1
ATOM 1455 O O . TRP A 1 177 ? -4.263 7.974 -0.408 1.00 98.31 177 TRP A O 1
ATOM 1465 N N . ALA A 1 178 ? -3.416 7.766 1.652 1.00 98.56 178 ALA A N 1
ATOM 1466 C CA . ALA A 1 178 ? -4.494 6.927 2.164 1.00 98.56 178 ALA A CA 1
ATOM 1467 C C . ALA A 1 178 ? -5.848 7.653 2.142 1.00 98.56 178 ALA A C 1
ATOM 1469 O O . ALA A 1 178 ? -6.840 7.089 1.683 1.00 98.56 178 ALA A O 1
ATOM 1470 N N . LYS A 1 179 ? -5.892 8.930 2.548 1.00 98.56 179 LYS A N 1
ATOM 1471 C CA . LYS A 1 179 ? -7.104 9.765 2.426 1.00 98.56 179 LYS A CA 1
ATOM 1472 C C . LYS A 1 179 ? -7.506 10.017 0.972 1.00 98.56 179 LYS A C 1
ATOM 1474 O O . LYS A 1 179 ? -8.694 10.053 0.660 1.00 98.56 179 LYS A O 1
ATOM 1479 N N . GLU A 1 180 ? -6.531 10.200 0.084 1.00 98.44 180 GLU A N 1
ATOM 1480 C CA . GLU A 1 180 ? -6.777 10.349 -1.352 1.00 98.44 180 GLU A CA 1
ATOM 1481 C C . GLU A 1 180 ? -7.417 9.082 -1.934 1.00 98.44 180 GLU A C 1
ATOM 1483 O O . GLU A 1 180 ? -8.439 9.175 -2.609 1.00 98.44 180 GLU A O 1
ATOM 1488 N N . ASN A 1 181 ? -6.885 7.905 -1.597 1.00 98.69 181 ASN A N 1
ATOM 1489 C CA . ASN A 1 181 ? -7.444 6.622 -2.019 1.00 98.69 181 ASN A CA 1
ATOM 1490 C C . ASN A 1 181 ? -8.827 6.360 -1.391 1.00 98.69 181 ASN A C 1
ATOM 1492 O O . ASN A 1 181 ? -9.718 5.851 -2.063 1.00 98.69 181 ASN A O 1
ATOM 1496 N N . GLN A 1 182 ? -9.047 6.767 -0.134 1.00 98.56 182 GLN A N 1
ATOM 1497 C CA . GLN A 1 182 ? -10.362 6.682 0.513 1.00 98.56 182 GLN A CA 1
ATOM 1498 C C . GLN A 1 182 ? -11.417 7.483 -0.250 1.00 98.56 182 GLN A C 1
ATOM 1500 O O . GLN A 1 182 ? -12.512 6.980 -0.488 1.00 98.56 182 GLN A O 1
ATOM 1505 N N . LYS A 1 183 ? -11.083 8.715 -0.651 1.00 98.50 183 LYS A N 1
ATOM 1506 C CA . LYS A 1 183 ? -11.967 9.547 -1.470 1.00 98.50 183 LYS A CA 1
ATOM 1507 C C . LYS A 1 183 ? -12.173 8.953 -2.863 1.00 98.50 183 LYS A C 1
ATOM 1509 O O . LYS A 1 183 ? -13.287 8.989 -3.363 1.00 98.50 183 LYS A O 1
ATOM 1514 N N . LEU A 1 184 ? -11.118 8.423 -3.483 1.00 98.44 184 LEU A N 1
ATOM 1515 C CA . LEU A 1 184 ? -11.191 7.825 -4.819 1.00 98.44 184 LEU A CA 1
ATOM 1516 C C . LEU A 1 184 ? -12.095 6.583 -4.866 1.00 98.44 184 LEU A C 1
ATOM 1518 O O . LEU A 1 184 ? -12.704 6.310 -5.891 1.00 98.44 184 LEU A O 1
ATOM 1522 N N . SER A 1 185 ? -12.189 5.852 -3.754 1.00 98.38 185 SER A N 1
ATOM 1523 C CA . SER A 1 185 ? -13.087 4.704 -3.588 1.00 98.38 185 SER A CA 1
ATOM 1524 C C . SER A 1 185 ? -14.497 5.072 -3.099 1.00 98.38 185 SER A C 1
ATOM 1526 O O . SER A 1 185 ? -15.244 4.176 -2.717 1.00 98.38 185 SER A O 1
ATOM 1528 N N . ASP A 1 186 ? -14.853 6.359 -3.030 1.00 98.31 186 ASP A N 1
ATOM 1529 C CA . ASP A 1 186 ? -16.133 6.843 -2.485 1.00 98.31 186 ASP A CA 1
ATOM 1530 C C . ASP A 1 186 ? -16.397 6.442 -1.013 1.00 98.31 186 ASP A C 1
ATOM 1532 O O . ASP A 1 186 ? -17.537 6.335 -0.557 1.00 98.31 186 ASP A O 1
ATOM 1536 N N . LEU A 1 187 ? -15.332 6.246 -0.222 1.00 98.25 187 LEU A N 1
ATOM 1537 C CA . LEU A 1 187 ? -15.397 5.822 1.186 1.00 98.25 187 LEU A CA 1
ATOM 1538 C C . LEU A 1 187 ? -15.128 6.966 2.179 1.00 98.25 187 LEU A C 1
ATOM 1540 O O . LEU A 1 187 ? -14.956 6.715 3.374 1.00 98.25 187 LEU A O 1
ATOM 1544 N N . GLN A 1 188 ? -15.062 8.226 1.734 1.00 97.38 188 GLN A N 1
ATOM 1545 C CA . GLN A 1 188 ? -14.667 9.379 2.565 1.00 97.38 188 GLN A CA 1
ATOM 1546 C C . GLN A 1 188 ? -15.589 9.645 3.763 1.00 97.38 188 GLN A C 1
ATOM 1548 O O . GLN A 1 188 ? -15.155 10.244 4.743 1.00 97.38 188 GLN A O 1
ATOM 1553 N N . ASN A 1 189 ? -16.846 9.199 3.688 1.00 97.31 189 ASN A N 1
ATOM 1554 C CA . ASN A 1 189 ? -17.834 9.369 4.756 1.00 97.31 189 ASN A CA 1
ATOM 1555 C C . ASN A 1 189 ? -17.831 8.203 5.764 1.00 97.31 189 ASN A C 1
ATOM 1557 O O . ASN A 1 189 ? -18.575 8.238 6.743 1.00 97.31 189 ASN A O 1
ATOM 1561 N N . LEU A 1 190 ? -17.022 7.162 5.533 1.00 97.56 190 LEU A N 1
ATOM 1562 C CA . LEU A 1 190 ? -16.895 6.013 6.429 1.00 97.56 190 LEU A CA 1
ATOM 1563 C C . LEU A 1 190 ? -15.866 6.276 7.547 1.00 97.56 190 LEU A C 1
ATOM 1565 O O . LEU A 1 190 ? -14.943 7.079 7.367 1.00 97.56 190 LEU A O 1
ATOM 1569 N N . PRO A 1 191 ? -16.000 5.614 8.714 1.00 96.31 191 PRO A N 1
ATOM 1570 C CA . PRO A 1 191 ? -15.228 5.942 9.911 1.00 96.31 191 PRO A CA 1
ATOM 1571 C C . PRO A 1 191 ? -13.772 5.454 9.827 1.00 96.31 191 PRO A C 1
ATOM 1573 O O . PRO A 1 191 ? -13.431 4.381 10.324 1.00 96.31 191 PRO A O 1
ATOM 1576 N N . MET A 1 192 ? -12.896 6.277 9.239 1.00 98.25 192 MET A N 1
ATOM 1577 C CA . MET A 1 192 ? -11.444 6.074 9.236 1.00 98.25 192 MET A CA 1
ATOM 1578 C C . MET A 1 192 ? -10.724 7.129 10.079 1.00 98.25 192 MET A C 1
ATOM 1580 O O . MET A 1 192 ? -10.559 8.281 9.673 1.00 98.25 192 MET A O 1
ATOM 1584 N N . ARG A 1 193 ? -10.225 6.725 11.247 1.00 98.19 193 ARG A N 1
ATOM 1585 C CA . ARG A 1 193 ? -9.343 7.540 12.085 1.00 98.19 193 ARG A CA 1
ATOM 1586 C C . ARG A 1 193 ? -7.904 7.411 11.590 1.00 98.19 193 ARG A C 1
ATOM 1588 O O . ARG A 1 193 ? -7.280 6.373 11.776 1.00 98.19 193 ARG A O 1
ATOM 1595 N N . VAL A 1 194 ? -7.382 8.475 10.986 1.00 98.31 194 VAL A N 1
ATOM 1596 C CA . VAL A 1 194 ? -6.006 8.544 10.470 1.00 98.31 194 VAL A CA 1
ATOM 1597 C C . VAL A 1 194 ? -5.069 9.155 11.510 1.00 98.31 194 VAL A C 1
ATOM 1599 O O . VAL A 1 194 ? -5.345 10.248 12.005 1.00 98.31 194 VAL A O 1
ATOM 1602 N N . ILE A 1 195 ? -3.971 8.466 11.825 1.00 98.25 195 ILE A N 1
ATOM 1603 C CA . ILE A 1 195 ? -3.044 8.829 12.900 1.00 98.25 195 ILE A CA 1
ATOM 1604 C C . ILE A 1 195 ? -1.604 8.869 12.374 1.00 98.25 195 ILE A C 1
ATOM 1606 O O . ILE A 1 195 ? -1.116 7.888 11.821 1.00 98.25 195 ILE A O 1
ATOM 1610 N N . GLU A 1 196 ? -0.934 10.002 12.596 1.00 98.12 196 GLU A N 1
ATOM 1611 C CA . GLU A 1 196 ? 0.509 10.170 12.391 1.00 98.12 196 GLU A CA 1
ATOM 1612 C C . GLU A 1 196 ? 1.247 9.875 13.697 1.00 98.12 196 GLU A C 1
ATOM 1614 O O . GLU A 1 196 ? 1.215 10.688 14.623 1.00 98.12 196 GLU A O 1
ATOM 1619 N N . ASP A 1 197 ? 1.867 8.699 13.802 1.00 97.38 197 ASP A N 1
ATOM 1620 C CA . ASP A 1 197 ? 2.546 8.279 15.030 1.00 97.38 197 ASP A CA 1
ATOM 1621 C C . ASP A 1 197 ? 3.592 7.188 14.804 1.00 97.38 197 ASP A C 1
ATOM 1623 O O . ASP A 1 197 ? 3.616 6.517 13.774 1.00 97.38 197 ASP A O 1
ATOM 1627 N N . ASP A 1 198 ? 4.421 6.980 15.824 1.00 95.75 198 ASP A N 1
ATOM 1628 C CA . ASP A 1 198 ? 5.198 5.753 15.959 1.00 95.75 198 ASP A CA 1
ATOM 1629 C C . ASP A 1 198 ? 4.285 4.604 16.426 1.00 95.75 198 ASP A C 1
ATOM 1631 O O . ASP A 1 198 ? 3.498 4.761 17.368 1.00 95.75 198 ASP A O 1
ATOM 1635 N N . ALA A 1 199 ? 4.389 3.444 15.774 1.00 94.94 199 ALA A N 1
ATOM 1636 C CA . ALA A 1 199 ? 3.489 2.316 16.005 1.00 94.94 199 ALA A CA 1
ATOM 1637 C C . ALA A 1 199 ? 3.577 1.773 17.442 1.00 94.94 199 ALA A C 1
ATOM 1639 O O . ALA A 1 199 ? 2.543 1.507 18.057 1.00 94.94 199 ALA A O 1
ATOM 1640 N N . ILE A 1 200 ? 4.785 1.657 18.003 1.00 93.50 200 ILE A N 1
ATOM 1641 C CA . ILE A 1 200 ? 4.987 1.131 19.360 1.00 93.50 200 ILE A CA 1
ATOM 1642 C C . ILE A 1 200 ? 4.442 2.106 20.391 1.00 93.50 200 ILE A C 1
ATOM 1644 O O . ILE A 1 200 ? 3.609 1.733 21.217 1.00 93.50 200 ILE A O 1
ATOM 1648 N N . LYS A 1 201 ? 4.819 3.382 20.295 1.00 95.31 201 LYS A N 1
ATOM 1649 C CA . LYS A 1 201 ? 4.317 4.420 21.201 1.00 95.31 201 LYS A CA 1
ATOM 1650 C C . LYS A 1 201 ? 2.796 4.555 21.136 1.00 95.31 201 LYS A C 1
ATOM 1652 O O . LYS A 1 201 ? 2.155 4.829 22.156 1.00 95.31 201 LYS A O 1
ATOM 1657 N N . PHE A 1 202 ? 2.205 4.397 19.952 1.00 97.12 202 PHE A N 1
ATOM 1658 C CA . PHE A 1 202 ? 0.756 4.381 19.800 1.00 97.12 202 PHE A CA 1
ATOM 1659 C C . PHE A 1 202 ? 0.136 3.196 20.541 1.00 97.12 202 PHE A C 1
ATOM 1661 O O . PHE A 1 202 ? -0.763 3.401 21.359 1.00 97.12 202 PHE A O 1
ATOM 1668 N N . LEU A 1 203 ? 0.648 1.983 20.318 1.00 96.69 203 LEU A N 1
ATOM 1669 C CA . LEU A 1 203 ? 0.163 0.776 20.984 1.00 96.69 203 LEU A CA 1
ATOM 1670 C C . LEU A 1 203 ? 0.287 0.857 22.509 1.00 96.69 203 LEU A C 1
ATOM 1672 O O . LEU A 1 203 ? -0.656 0.496 23.208 1.00 96.69 203 LEU A O 1
ATOM 1676 N N . GLU A 1 204 ? 1.385 1.396 23.042 1.00 96.50 204 GLU A N 1
ATOM 1677 C CA . GLU A 1 204 ? 1.557 1.625 24.483 1.00 96.50 204 GLU A CA 1
ATOM 1678 C C . GLU A 1 204 ? 0.465 2.539 25.055 1.00 96.50 204 GLU A C 1
ATOM 1680 O O . GLU A 1 204 ? -0.101 2.268 26.120 1.00 96.50 204 GLU A O 1
ATOM 1685 N N . ARG A 1 205 ? 0.127 3.621 24.341 1.00 97.44 205 ARG A N 1
ATOM 1686 C CA . ARG A 1 205 ? -0.951 4.533 24.748 1.00 97.44 205 ARG A CA 1
ATOM 1687 C C . ARG A 1 205 ? -2.318 3.866 24.681 1.00 97.44 205 ARG A C 1
ATOM 1689 O O . ARG A 1 205 ? -3.118 4.066 25.594 1.00 97.44 205 ARG A O 1
ATOM 1696 N N . GLU A 1 206 ? -2.592 3.095 23.635 1.00 97.56 206 GLU A N 1
ATOM 1697 C CA . GLU A 1 206 ? -3.856 2.369 23.493 1.00 97.56 206 GLU A CA 1
ATOM 1698 C C . GLU A 1 206 ? -4.012 1.299 24.578 1.00 97.56 206 GLU A C 1
ATOM 1700 O O . GLU A 1 206 ? -5.070 1.219 25.203 1.00 97.56 206 GLU A O 1
ATOM 1705 N N . ALA A 1 207 ? -2.941 0.562 24.886 1.00 96.31 207 ALA A N 1
ATOM 1706 C CA . ALA A 1 207 ? -2.908 -0.410 25.973 1.00 96.31 207 ALA A CA 1
ATOM 1707 C C . ALA A 1 207 ? -3.147 0.257 27.335 1.00 96.31 207 ALA A C 1
ATOM 1709 O O . ALA A 1 207 ? -3.982 -0.207 28.111 1.00 96.31 207 ALA A O 1
ATOM 1710 N N . LYS A 1 208 ? -2.493 1.397 27.608 1.00 97.06 208 LYS A N 1
ATOM 1711 C CA . LYS A 1 208 ? -2.702 2.177 28.840 1.00 97.06 208 LYS A CA 1
ATOM 1712 C C . LYS A 1 208 ? -4.141 2.686 28.982 1.00 97.06 208 LYS A C 1
ATOM 1714 O O . LYS A 1 208 ? -4.639 2.799 30.098 1.00 97.06 208 LYS A O 1
ATOM 1719 N N . ARG A 1 209 ? -4.806 3.002 27.867 1.00 97.31 209 ARG A N 1
ATOM 1720 C CA . ARG A 1 209 ? -6.215 3.436 27.826 1.00 97.31 209 ARG A CA 1
ATOM 1721 C C . ARG A 1 209 ? -7.212 2.278 27.877 1.00 97.31 209 ARG A C 1
ATOM 1723 O O . ARG A 1 209 ? -8.406 2.530 27.988 1.00 97.31 209 ARG A O 1
ATOM 1730 N N . GLY A 1 210 ? -6.748 1.031 27.787 1.00 96.62 210 GLY A N 1
ATOM 1731 C CA . GLY A 1 210 ? -7.616 -0.144 27.726 1.00 96.62 210 GLY A CA 1
ATOM 1732 C C . GLY A 1 210 ? -8.372 -0.285 26.401 1.00 96.62 210 GLY A C 1
ATOM 1733 O O . GLY A 1 210 ? -9.383 -0.987 26.356 1.00 96.62 210 GLY A O 1
ATOM 1734 N N . ASN A 1 211 ? -7.904 0.367 25.328 1.00 96.62 211 ASN A N 1
ATOM 1735 C CA . ASN A 1 211 ? -8.508 0.235 24.006 1.00 96.62 211 ASN A CA 1
ATOM 1736 C C . ASN A 1 211 ? -8.283 -1.179 23.461 1.00 96.62 211 ASN A C 1
ATOM 1738 O O . ASN A 1 211 ? -7.215 -1.770 23.625 1.00 96.62 211 ASN A O 1
ATOM 1742 N N . LYS A 1 212 ? -9.310 -1.721 22.805 1.00 95.62 212 LYS A N 1
ATOM 1743 C CA . LYS A 1 212 ? -9.299 -3.056 22.203 1.00 95.62 212 LYS A CA 1
ATOM 1744 C C . LYS A 1 212 ? -9.681 -2.971 20.734 1.00 95.62 212 LYS A C 1
ATOM 1746 O O . LYS A 1 212 ? -10.499 -2.131 20.354 1.00 95.62 212 LYS A O 1
ATOM 1751 N N . TYR A 1 213 ? -9.095 -3.871 19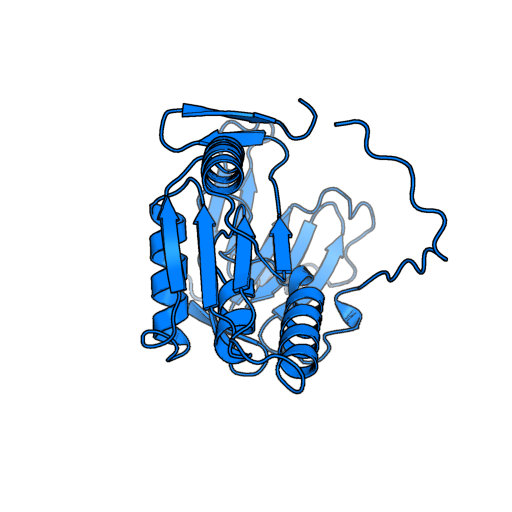.958 1.00 95.88 213 TYR A N 1
ATOM 1752 C CA . TYR A 1 213 ? -9.313 -4.028 18.529 1.00 95.88 213 TYR A CA 1
ATOM 1753 C C . TYR A 1 213 ? -9.648 -5.487 18.248 1.00 95.88 213 TYR A C 1
ATOM 1755 O O . TYR A 1 213 ? -9.049 -6.381 18.847 1.00 95.88 213 TYR A O 1
ATOM 1763 N N . ASP A 1 214 ? -10.602 -5.707 17.353 1.00 94.81 214 ASP A N 1
ATOM 1764 C CA . ASP A 1 214 ? -11.039 -7.041 16.946 1.00 94.81 214 ASP A CA 1
ATOM 1765 C C . ASP A 1 214 ? -10.097 -7.616 15.881 1.00 94.81 214 ASP A C 1
ATOM 1767 O O . ASP A 1 214 ? -9.848 -8.819 15.836 1.00 94.81 214 ASP A O 1
ATOM 1771 N N . VAL A 1 215 ? -9.533 -6.738 15.045 1.00 95.12 215 VAL A N 1
ATOM 1772 C CA . VAL A 1 215 ? -8.568 -7.088 14.002 1.00 95.12 215 VAL A CA 1
ATOM 1773 C C . VAL A 1 215 ? -7.393 -6.123 14.058 1.00 95.12 215 VAL A C 1
ATOM 1775 O O . VAL A 1 215 ? -7.579 -4.907 14.097 1.00 95.12 215 VAL A O 1
ATOM 1778 N N . ILE A 1 216 ? -6.180 -6.668 14.030 1.00 96.69 216 ILE A N 1
ATOM 1779 C CA . ILE A 1 216 ? -4.941 -5.900 13.914 1.00 96.69 216 ILE A CA 1
ATOM 1780 C C . ILE A 1 216 ? -4.174 -6.447 12.716 1.00 96.69 216 ILE A C 1
ATOM 1782 O O . ILE A 1 216 ? -3.906 -7.647 12.652 1.00 96.69 216 ILE A O 1
ATOM 1786 N N . ILE A 1 217 ? -3.809 -5.565 11.791 1.00 95.88 217 ILE A N 1
ATOM 1787 C CA . ILE A 1 217 ? -2.813 -5.845 10.761 1.00 95.88 217 ILE A CA 1
ATOM 1788 C C . ILE A 1 217 ? -1.574 -4.997 11.029 1.00 95.88 217 ILE A C 1
ATOM 1790 O O . ILE A 1 217 ? -1.664 -3.872 11.527 1.00 95.88 217 ILE A O 1
ATOM 1794 N N . MET A 1 218 ? -0.413 -5.562 10.729 1.00 94.06 218 MET A N 1
ATOM 1795 C CA . MET A 1 218 ? 0.872 -4.920 10.951 1.00 94.06 218 MET A CA 1
ATOM 1796 C C . MET A 1 218 ? 1.815 -5.352 9.838 1.00 94.06 218 MET A C 1
ATOM 1798 O O . MET A 1 218 ? 2.080 -6.545 9.701 1.00 94.06 218 MET A O 1
ATOM 1802 N N . ASP A 1 219 ? 2.308 -4.384 9.072 1.00 94.19 219 ASP A N 1
ATOM 1803 C CA . ASP A 1 219 ? 3.275 -4.603 7.992 1.00 94.19 219 ASP A CA 1
ATOM 1804 C C . ASP A 1 219 ? 4.565 -3.808 8.262 1.00 94.19 219 ASP A C 1
ATOM 1806 O O . ASP A 1 219 ? 4.819 -2.764 7.658 1.00 94.19 219 ASP A O 1
ATOM 1810 N N . PRO A 1 220 ? 5.354 -4.212 9.272 1.00 93.19 220 PRO A N 1
ATOM 1811 C CA . PRO A 1 220 ? 6.491 -3.423 9.701 1.00 93.19 220 PRO A CA 1
ATOM 1812 C C . PRO A 1 220 ? 7.629 -3.498 8.672 1.00 93.19 220 PRO A C 1
ATOM 1814 O O . PRO A 1 220 ? 8.022 -4.595 8.264 1.00 93.19 220 PRO A O 1
ATOM 1817 N N . PRO A 1 221 ? 8.263 -2.369 8.310 1.00 90.81 221 PRO A N 1
ATOM 1818 C CA . PRO A 1 221 ? 9.467 -2.411 7.493 1.00 90.81 221 PRO A CA 1
ATOM 1819 C C . PRO A 1 221 ? 10.640 -2.989 8.301 1.00 90.81 221 PRO A C 1
ATOM 1821 O O . PRO A 1 221 ? 10.661 -2.911 9.529 1.00 90.81 221 PRO A O 1
ATOM 1824 N N . LYS A 1 222 ? 11.686 -3.494 7.629 1.00 86.94 222 LYS A N 1
ATOM 1825 C CA . LYS A 1 222 ? 12.918 -3.933 8.320 1.00 86.94 222 LYS A CA 1
ATOM 1826 C C . LYS A 1 222 ? 13.548 -2.803 9.146 1.00 86.94 222 LYS A C 1
ATOM 1828 O O . LYS A 1 222 ? 14.014 -3.028 10.259 1.00 86.94 222 LYS A O 1
ATOM 1833 N N . PHE A 1 223 ? 13.563 -1.601 8.577 1.00 87.38 223 PHE A N 1
ATOM 1834 C CA . PHE A 1 223 ? 14.053 -0.377 9.198 1.00 87.38 223 PHE A CA 1
ATOM 1835 C C . PHE A 1 223 ? 13.099 0.771 8.871 1.00 87.38 223 PHE A C 1
ATOM 1837 O O . PHE A 1 223 ? 12.620 0.873 7.742 1.00 87.38 223 PHE A O 1
ATOM 1844 N N . GLY A 1 224 ? 12.852 1.651 9.834 1.00 85.75 224 GLY A N 1
ATOM 1845 C CA . GLY A 1 224 ? 11.967 2.796 9.664 1.00 85.75 224 GLY A CA 1
ATOM 1846 C C . GLY A 1 224 ? 12.288 3.924 10.632 1.00 85.75 224 GLY A C 1
ATOM 1847 O O . GLY A 1 224 ? 13.177 3.813 11.482 1.00 85.75 224 GLY A O 1
ATOM 1848 N N . ARG A 1 225 ? 11.554 5.030 10.492 1.00 87.00 225 ARG A N 1
ATOM 1849 C CA . ARG A 1 225 ? 11.582 6.121 11.462 1.00 87.00 225 ARG A CA 1
ATOM 1850 C C . ARG A 1 225 ? 10.178 6.580 11.821 1.00 87.00 225 ARG A C 1
ATOM 1852 O O . ARG A 1 225 ? 9.347 6.723 10.928 1.00 87.00 225 ARG A O 1
ATOM 1859 N N . GLY A 1 226 ? 9.953 6.843 13.104 1.00 83.31 226 GLY A N 1
ATOM 1860 C CA . GLY A 1 226 ? 8.751 7.504 13.595 1.00 83.31 226 GLY A CA 1
ATOM 1861 C C . GLY A 1 226 ? 8.725 9.000 13.242 1.00 83.31 226 GLY A C 1
ATOM 1862 O O . GLY A 1 226 ? 9.755 9.563 12.844 1.00 83.31 226 GLY A O 1
ATOM 1863 N N . PRO A 1 227 ? 7.575 9.681 13.414 1.00 81.38 227 PRO A N 1
ATOM 1864 C CA . PRO A 1 227 ? 7.418 11.090 13.042 1.00 81.38 227 PRO A CA 1
ATOM 1865 C C . PRO A 1 227 ? 8.371 12.039 13.778 1.00 81.38 227 PRO A C 1
ATOM 1867 O O . PRO A 1 227 ? 8.687 13.115 13.273 1.00 81.38 227 PRO A O 1
ATOM 1870 N N . LYS A 1 228 ? 8.843 11.662 14.976 1.00 85.94 228 LYS A N 1
ATOM 1871 C CA . LYS A 1 228 ? 9.783 12.454 15.786 1.00 85.94 228 LYS A CA 1
ATOM 1872 C C . LYS A 1 228 ? 11.208 11.901 15.721 1.00 85.94 228 LYS A C 1
ATOM 1874 O O . LYS A 1 228 ? 12.041 12.253 16.553 1.00 85.94 228 LYS A O 1
ATOM 1879 N N . GLY A 1 229 ? 11.500 11.057 14.731 1.00 84.44 229 GLY A N 1
ATOM 1880 C CA . GLY A 1 229 ? 12.818 10.464 14.525 1.00 84.44 229 GLY A CA 1
ATOM 1881 C C . GLY A 1 229 ? 13.097 9.229 15.378 1.00 84.44 229 GLY A C 1
ATOM 1882 O O . GLY A 1 229 ? 14.253 8.816 15.454 1.00 84.44 229 GLY A O 1
ATOM 1883 N N . GLU A 1 230 ? 12.074 8.631 15.998 1.00 91.50 230 GLU A N 1
ATOM 1884 C CA . GLU A 1 230 ? 12.184 7.313 16.626 1.00 91.50 230 GLU A CA 1
ATOM 1885 C C . GLU A 1 230 ? 12.768 6.308 15.633 1.00 91.50 230 GLU A C 1
ATOM 1887 O O . GLU A 1 230 ? 12.376 6.307 14.471 1.00 91.50 230 GLU A O 1
ATOM 1892 N N . VAL A 1 231 ? 13.703 5.463 16.059 1.00 89.19 231 VAL A N 1
ATOM 1893 C CA . VAL A 1 231 ? 14.270 4.429 15.188 1.00 89.19 231 VAL A CA 1
ATOM 1894 C C . VAL A 1 231 ? 13.429 3.169 15.320 1.00 89.19 231 VAL A C 1
ATOM 1896 O O . VAL A 1 231 ? 13.244 2.670 16.424 1.00 89.19 231 VAL A O 1
ATOM 1899 N N . TRP A 1 232 ? 12.957 2.654 14.189 1.00 86.94 232 TRP A N 1
ATOM 1900 C CA . TRP A 1 232 ? 12.308 1.352 14.101 1.00 86.94 232 TRP A CA 1
ATOM 1901 C C . TRP A 1 232 ? 13.261 0.345 13.458 1.00 86.94 232 TRP A C 1
ATOM 1903 O O . TRP A 1 232 ? 13.809 0.608 12.381 1.00 86.94 232 TRP A O 1
ATOM 1913 N N . LYS A 1 233 ? 13.423 -0.816 14.091 1.00 87.88 233 LYS A N 1
ATOM 1914 C CA . LYS A 1 233 ? 14.118 -1.987 13.552 1.00 87.88 233 LYS A CA 1
ATOM 1915 C C . LYS A 1 233 ? 13.322 -3.221 13.940 1.00 87.88 233 LYS A C 1
ATOM 1917 O O . LYS A 1 233 ? 13.026 -3.398 15.106 1.00 87.88 233 LYS A O 1
ATOM 1922 N N . ILE A 1 234 ? 13.005 -4.076 12.974 1.00 84.50 234 ILE A N 1
ATOM 1923 C CA . ILE A 1 234 ? 12.157 -5.254 13.225 1.00 84.50 234 ILE A CA 1
ATOM 1924 C C . ILE A 1 234 ? 12.810 -6.300 14.150 1.00 84.50 234 ILE A C 1
ATOM 1926 O O . ILE A 1 234 ? 12.116 -7.121 14.738 1.00 84.50 234 ILE A O 1
ATOM 1930 N N . GLU A 1 235 ? 14.142 -6.295 14.234 1.00 79.38 235 GLU A N 1
ATOM 1931 C CA . GLU A 1 235 ? 14.939 -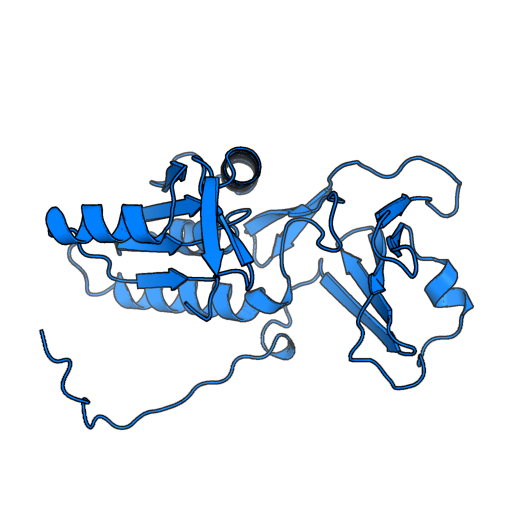7.252 15.015 1.00 79.38 235 GLU A CA 1
ATOM 1932 C C . GLU A 1 235 ? 15.198 -6.788 16.465 1.00 79.38 235 GLU A C 1
ATOM 1934 O O . GLU A 1 235 ? 15.739 -7.569 17.247 1.00 79.38 235 GLU A O 1
ATOM 1939 N N . GLU A 1 236 ? 14.837 -5.546 16.817 1.00 64.81 236 GLU A N 1
ATOM 1940 C CA . GLU A 1 236 ? 14.992 -4.953 18.161 1.00 64.81 236 GLU A CA 1
ATOM 1941 C C . GLU A 1 236 ? 13.630 -4.804 18.856 1.00 64.81 236 GLU A C 1
ATOM 1943 O O . GLU A 1 236 ? 13.561 -5.117 20.067 1.00 64.81 236 GLU A O 1
#

Foldseek 3Di:
DDDDDDPDDDDDDDDWLVVQPQQPQKDFPWAAPQWTWMGHRPFIEIFGRNPRHHHIPDDVVVVVQGQWYWDADPVRPATFIDGAHPVRDDDDQWDWGDRPLQIAIFGTDSDRGGQDDSGCSRVLVVLLVVQLVPVVPDPDAAEEEEALCFLPSSVLSSQVSRHQYEYEHQDPVRLVNVCVSCVVSVNNPTRYHYDNWDPVVVVVVCVVVVHDGPYYDYDDDCWDAHNVGRTDHPVD

Radius of gyration: 19.7 Å; Cα contacts (8 Å, |Δi|>4): 428; chains: 1; bounding box: 50×39×60 Å

Mean predicted aligned error: 6.42 Å

Secondary structure (DSSP, 8-state):
----------------GGG-TT-TTEEEEEEETTEEEEEETTEEEEEE-TT--SPPSS-HHHHTT-SEEEEE-TTSS-EEEEE--TT-PPPPSSEEEEETTEEEEE---SSS--SS-GGGHHHHHHHHHHHHHHHTT-SS--EEEEES-TT-HHHHHHHHTT-EEEEEES-HHHHHHHHHHHHHTT-TTS-EEEEES-HHHHHHHHHHTT---SEEEE---SEEE-TT--EEETT-

Sequence (236 aa):
MKIMPNQNNRQIKIFCLKDSKDFRDYELLDTGDGEKLERFGLYIFVRPYEDAVWKKTLPESEWNKADGKFWSSKQGAKAGWKMKNEQGESLLKKWEMEYKGIKFLARPTSFRHLGFFPEHAVHWDFIEERIKSAEVGLPQKVKFLNLFGYTGVASLFALRAGAEVTHLDASKQVLNWAKENQKLSDLQNLPMRVIEDDAIKFLEREAKRGNKYDVIIMDPPKFGRGPKGEVWKIEE

Nearest PDB structures (foldseek):
  2igt-assembly1_C  TM=9.651E-01  e=6.665E-28  Agrobacterium fabrum str. C58
  2igt-assembly1_B  TM=9.587E-01  e=8.011E-28  Agrobacterium fabrum str. C58
  2igt-assembly1_A  TM=9.572E-01  e=1.673E-27  Agrobacterium fabrum str. C58
  3vse-assembly1_A  TM=7.320E-01  e=6.079E-10  Staphylococcus aureus subsp. aureus Mu50
  3vse-assembly3_C  TM=6.995E-01  e=2.819E-09  Staphylococcus aureus subsp. aureus Mu50

Solvent-accessible surface area (backbone atoms only — not comparable to full-atom values): 13533 Å² total; per-residue (Å²): 134,86,84,74,87,76,91,62,90,80,81,84,84,86,84,53,47,86,77,42,80,73,39,79,32,52,43,82,76,43,51,18,74,30,25,34,35,32,37,57,50,95,41,33,34,35,36,80,30,76,84,30,74,49,71,58,79,66,58,69,74,64,65,69,66,34,29,27,36,51,46,66,44,100,81,68,84,47,59,38,73,51,72,35,42,100,86,69,49,86,70,76,76,52,47,76,37,51,48,94,82,45,30,38,57,37,28,82,44,85,56,93,53,38,56,70,64,75,69,47,50,43,53,32,52,50,48,24,53,51,43,49,62,49,49,82,76,45,99,57,69,50,32,34,37,32,36,55,34,51,42,27,65,60,55,49,35,35,44,75,37,58,25,40,31,40,39,28,26,34,47,67,70,35,51,51,43,20,55,51,22,32,48,64,44,75,43,66,89,52,62,65,48,78,44,78,38,36,66,65,66,49,50,54,51,36,55,75,70,66,62,80,63,80,41,78,49,75,58,78,57,70,65,51,58,24,66,86,66,46,80,44,49,72,92,112

pLDDT: mean 89.33, std 13.1, range [32.56, 98.81]